Protein AF-0000000069710261 (afdb_homodimer)

pLDDT: mean 95.31, std 5.77, range [64.62, 98.88]

Nearest PDB structures (foldseek):
  1vjl-assembly1_B  TM=9.138E-01  e=1.903E-13  Thermotoga maritima
  1vjl-assembly1_A  TM=8.653E-01  e=9.361E-14  Thermotoga maritima
  1sj5-assembly1_B  TM=8.985E-01  e=2.558E-13  Thermotoga maritima
  1sj5-assembly1_A  TM=9.085E-01  e=4.355E-13  Thermotoga maritima
  3f6h-assembly1_B  TM=2.601E-01  e=9.219E-01  Leptospira interrogans

InterPro domains:
  IPR003729 Bifunctional nuclease domain [PF02577] (21-128)
  IPR003729 Bifunctional nuclease domain [PS51658] (1-133)
  IPR036104 Bifunctional nuclease superfamily [G3DSA:3.10.690.10] (1-136)
  IPR036104 Bifunctional nuclease superfamily [SSF103256] (5-135)

Sequence (296 aa):
MNATIEAVRVAGTPEGPMPVVLLDVGDPEDVLPIFIGFDEAMSIARGVDATTIGRPLTHDLTLDIVEELGGRVDRVVVSDVRDGTYIADLHLNTPREDVVIDARPSDSIALAARTGASIEVSEAVFDDGRRALEDFADLEDVREVVAQMNATIEAVRVAGTPEGPMPVVLLDVGDPEDVLPIFIGFDEAMSIARGVDATTIGRPLTHDLTLDIVEELGGRVDRVVVSDVRDGTYIADLHLNTPREDVVIDARPSDSIALAARTGASIEVSEAVFDDGRRALEDFADLEDVREVVAQ

Foldseek 3Di:
DWWDFPAWFWDQDPVGIWIWTWIDPPDPWKTFIQTDHLVLSVLLVCLLVLDDDDDDDDLSVVQVVQVVQAKDFAEKEQEDADPSAIWMWTWMGHPVGIDIDTDGPSSRSSNCSNRVHIYYYDPVSCVVGMDTPVVCVPTHHSVVVVVD/DWWDFPAWFWDQDPVGIWIWTWIDPPDPWKTFIQTDHLVLSVLLVCLLVLDDDDDDDDLSVVQVVCVVQAKDFAEKEQEDADPSAIWMWTWMGHPVGIDIDTDGPSSRSSNCSNRVHIYYYDPVSCVVGMDTPVVCVPTHHSVVVVVD

Structure (mmCIF, N/CA/C/O backbone):
data_AF-0000000069710261-model_v1
#
loop_
_entity.id
_entity.type
_entity.pdbx_description
1 polymer 'BFN domain-containing protein'
#
loop_
_atom_site.group_PDB
_atom_site.id
_atom_site.type_symbol
_atom_site.label_atom_id
_atom_site.label_alt_id
_atom_site.label_comp_id
_atom_site.label_asym_id
_atom_site.label_entity_id
_atom_site.label_seq_id
_atom_site.pdbx_PDB_ins_code
_atom_site.Cartn_x
_atom_site.Cartn_y
_atom_site.Cartn_z
_atom_site.occupancy
_atom_site.B_iso_or_equiv
_atom_site.auth_seq_id
_atom_site.auth_comp_id
_atom_site.auth_asym_id
_atom_site.auth_atom_id
_atom_site.pdbx_PDB_model_num
ATOM 1 N N . MET A 1 1 ? -7.871 22.953 10.266 1 97.75 1 MET A N 1
ATOM 2 C CA . MET A 1 1 ? -7.477 23.812 9.156 1 97.75 1 MET A CA 1
ATOM 3 C C . MET A 1 1 ? -7.422 23.031 7.848 1 97.75 1 MET A C 1
ATOM 5 O O . MET A 1 1 ? -6.895 21.922 7.809 1 97.75 1 MET A O 1
ATOM 9 N N . ASN A 1 2 ? -7.953 23.688 6.789 1 98.25 2 ASN A N 1
ATOM 10 C CA . ASN A 1 2 ? -7.816 23.062 5.48 1 98.25 2 ASN A CA 1
ATOM 11 C C . ASN A 1 2 ? -6.375 23.109 4.984 1 98.25 2 ASN A C 1
ATOM 13 O O . ASN A 1 2 ? -5.684 24.109 5.172 1 98.25 2 ASN A O 1
ATOM 17 N N . ALA A 1 3 ? -6.02 22 4.41 1 98.75 3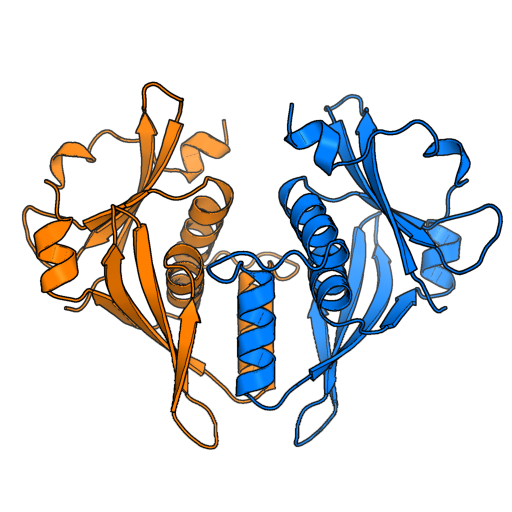 ALA A N 1
ATOM 18 C CA . ALA A 1 3 ? -4.641 21.906 3.934 1 98.75 3 ALA A CA 1
ATOM 19 C C . ALA A 1 3 ? -4.59 21.422 2.492 1 98.75 3 ALA A C 1
ATOM 21 O O . ALA A 1 3 ? -5.52 20.766 2.021 1 98.75 3 ALA A O 1
ATOM 22 N N . THR A 1 4 ? -3.537 21.781 1.8 1 98.25 4 THR A N 1
ATOM 23 C CA . THR A 1 4 ? -3.211 21.234 0.484 1 98.25 4 THR A CA 1
ATOM 24 C C . THR A 1 4 ? -1.789 20.688 0.465 1 98.25 4 THR A C 1
ATOM 26 O O . THR A 1 4 ? -0.971 21.031 1.32 1 98.25 4 THR A O 1
ATOM 29 N N . ILE A 1 5 ? -1.597 19.781 -0.417 1 98.44 5 ILE A N 1
ATOM 30 C CA . ILE A 1 5 ? -0.238 19.281 -0.611 1 98.44 5 ILE A CA 1
ATOM 31 C C . ILE A 1 5 ? 0.575 20.297 -1.405 1 98.44 5 ILE A C 1
ATOM 33 O O . ILE A 1 5 ? 0.361 20.469 -2.607 1 98.44 5 ILE A O 1
ATOM 37 N N . GLU A 1 6 ? 1.479 20.906 -0.688 1 97.38 6 GLU A N 1
ATOM 38 C CA . GLU A 1 6 ? 2.301 21.922 -1.339 1 97.38 6 GLU A CA 1
ATOM 39 C C . GLU A 1 6 ? 3.385 21.281 -2.205 1 97.38 6 GLU A C 1
ATOM 41 O O . GLU A 1 6 ? 3.619 21.719 -3.334 1 97.38 6 GLU A O 1
ATOM 46 N N . ALA A 1 7 ? 4.016 20.312 -1.683 1 97.62 7 ALA A N 1
ATOM 47 C CA . ALA A 1 7 ? 5.09 19.641 -2.402 1 97.62 7 ALA A CA 1
ATOM 48 C C . ALA A 1 7 ? 5.484 18.344 -1.703 1 97.62 7 ALA A C 1
ATOM 50 O O . ALA A 1 7 ? 5.148 18.125 -0.536 1 97.62 7 ALA A O 1
ATOM 51 N N . VAL A 1 8 ? 6.07 17.5 -2.451 1 98.62 8 VAL A N 1
ATOM 52 C CA . VAL A 1 8 ? 6.77 16.328 -1.939 1 98.62 8 VAL A CA 1
ATOM 53 C C . VAL A 1 8 ? 8.242 16.375 -2.348 1 98.62 8 VAL A C 1
ATOM 55 O O . VAL A 1 8 ? 8.562 16.281 -3.533 1 98.62 8 VAL A O 1
ATOM 58 N N . ARG A 1 9 ? 9.078 16.562 -1.315 1 98.56 9 ARG A N 1
ATOM 59 C CA . ARG A 1 9 ? 10.492 16.828 -1.568 1 98.56 9 ARG A CA 1
ATOM 60 C C . ARG A 1 9 ? 11.383 15.859 -0.799 1 98.56 9 ARG A C 1
ATOM 62 O O . ARG A 1 9 ? 10.883 15 -0.073 1 98.56 9 ARG A O 1
ATOM 69 N N . VAL A 1 10 ? 12.68 15.961 -1.077 1 98.69 10 VAL A N 1
ATOM 70 C CA . VAL A 1 10 ? 13.648 15.125 -0.38 1 98.69 10 VAL A CA 1
ATOM 71 C C . VAL A 1 10 ? 14.672 16 0.334 1 98.69 10 VAL A C 1
ATOM 73 O O . VAL A 1 10 ? 15.359 16.812 -0.3 1 98.69 10 VAL A O 1
ATOM 76 N N . ALA A 1 11 ? 14.688 15.82 1.669 1 97.25 11 ALA A N 1
ATOM 77 C CA . ALA A 1 11 ? 15.656 16.547 2.48 1 97.25 11 ALA A CA 1
ATOM 78 C C . ALA A 1 11 ? 16.922 15.734 2.686 1 97.25 11 ALA A C 1
ATOM 80 O O . ALA A 1 11 ? 16.875 14.508 2.828 1 97.25 11 ALA A O 1
ATOM 81 N N . GLY A 1 12 ? 18.062 16.391 2.686 1 95.19 12 GLY A N 1
ATOM 82 C CA . GLY A 1 12 ? 19.312 15.758 3.102 1 95.19 12 GLY A CA 1
ATOM 83 C C . GLY A 1 12 ? 19.484 15.727 4.609 1 95.19 12 GLY A C 1
ATOM 84 O O . GLY A 1 12 ? 19.297 16.734 5.285 1 95.19 12 GLY A O 1
ATOM 85 N N . THR A 1 13 ? 19.609 14.477 5.184 1 94.19 13 THR A N 1
ATOM 86 C CA . THR A 1 13 ? 19.875 14.328 6.609 1 94.19 13 THR A CA 1
ATOM 87 C C . THR A 1 13 ? 21.219 13.625 6.836 1 94.19 13 THR A C 1
ATOM 89 O O . THR A 1 13 ? 21.812 13.078 5.902 1 94.19 13 THR A O 1
ATOM 92 N N . PRO A 1 14 ? 21.75 13.68 8.07 1 93.94 14 PRO A N 1
ATOM 93 C CA . PRO A 1 14 ? 22.984 12.945 8.359 1 93.94 14 PRO A CA 1
ATOM 94 C C . PRO A 1 14 ? 22.875 11.453 8.055 1 93.94 14 PRO A C 1
ATOM 96 O O . PRO A 1 14 ? 23.859 10.812 7.68 1 93.94 14 PRO A O 1
ATOM 99 N N . GLU A 1 15 ? 21.734 10.914 8.148 1 94.25 15 GLU A N 1
ATOM 100 C CA . GLU A 1 15 ? 21.5 9.484 7.934 1 94.25 15 GLU A CA 1
ATOM 101 C C . GLU A 1 15 ? 21.188 9.188 6.469 1 94.25 15 GLU A C 1
ATOM 103 O O . GLU A 1 15 ? 21.047 8.023 6.082 1 94.25 15 GLU A O 1
ATOM 108 N N . GLY A 1 16 ? 21.109 10.234 5.645 1 94.88 16 GLY A N 1
ATOM 109 C CA . GLY A 1 16 ? 20.766 10.078 4.242 1 94.88 16 GLY A CA 1
ATOM 110 C C . GLY A 1 16 ? 19.578 10.914 3.824 1 94.88 16 GLY A C 1
ATOM 111 O O . GLY A 1 16 ? 19.047 11.695 4.621 1 94.88 16 GLY A O 1
ATOM 112 N N . PRO A 1 17 ? 19.203 10.758 2.547 1 96.44 17 PRO A N 1
ATOM 113 C CA . PRO A 1 17 ? 18.047 11.508 2.053 1 96.44 17 PRO A CA 1
ATOM 114 C C . PRO A 1 17 ? 16.734 11.047 2.689 1 96.44 17 PRO A C 1
ATOM 116 O O . PRO A 1 17 ? 16.531 9.844 2.896 1 96.44 17 PRO A O 1
ATOM 119 N N . MET A 1 18 ? 15.945 11.961 3.062 1 97.31 18 MET A N 1
ATOM 120 C CA . MET A 1 18 ? 14.656 11.648 3.676 1 97.31 18 MET A CA 1
ATOM 121 C C . MET A 1 18 ? 13.539 12.453 3.018 1 97.31 18 MET A C 1
ATOM 123 O O . MET A 1 18 ? 13.594 13.68 2.965 1 97.31 18 MET A O 1
ATOM 127 N N . PRO A 1 19 ? 12.555 11.797 2.477 1 98.62 19 PRO A N 1
ATOM 128 C CA . PRO A 1 19 ? 11.43 12.5 1.855 1 98.62 19 PRO A CA 1
ATOM 129 C C . PRO A 1 19 ? 10.57 13.242 2.871 1 98.62 19 PRO A C 1
ATOM 131 O O . PRO A 1 19 ? 10.492 12.836 4.035 1 98.62 19 PRO A O 1
ATOM 134 N N . VAL A 1 20 ? 9.969 14.297 2.391 1 98.5 20 VAL A N 1
ATOM 135 C CA . VAL A 1 20 ? 9.094 15.109 3.225 1 98.5 20 VAL A CA 1
ATOM 136 C C . VAL A 1 20 ? 7.902 15.594 2.406 1 98.5 20 VAL A C 1
ATOM 138 O O . VAL A 1 20 ? 8.062 16.047 1.271 1 98.5 20 VAL A O 1
ATOM 141 N N . VAL A 1 21 ? 6.719 15.375 2.881 1 98.81 21 VAL A N 1
ATOM 142 C CA . VAL A 1 21 ? 5.539 16.016 2.299 1 98.81 21 VAL A CA 1
ATOM 143 C C . VAL A 1 21 ? 5.242 17.328 3.025 1 98.81 21 VAL A C 1
ATOM 145 O O . VAL A 1 21 ? 5.281 17.375 4.258 1 98.81 21 VAL A O 1
ATOM 148 N N . LEU A 1 22 ? 5.023 18.375 2.273 1 98.75 22 LEU A N 1
ATOM 149 C CA . LEU A 1 22 ? 4.734 19.703 2.82 1 98.75 22 LEU A CA 1
ATOM 150 C C . LEU A 1 22 ? 3.252 20.031 2.688 1 98.75 22 LEU A C 1
ATOM 152 O O . LEU A 1 22 ? 2.732 20.141 1.574 1 98.75 22 LEU A O 1
ATOM 156 N N . LEU A 1 23 ? 2.602 20.156 3.828 1 98.88 23 LEU A N 1
ATOM 157 C CA . LEU A 1 23 ? 1.198 20.562 3.834 1 98.88 23 LEU A CA 1
ATOM 158 C C . LEU A 1 23 ? 1.062 22.062 4.059 1 98.88 23 LEU A C 1
ATOM 160 O O . LEU A 1 23 ? 1.65 22.609 4.992 1 98.88 23 LEU A O 1
ATOM 164 N N . ASP A 1 24 ? 0.385 22.656 3.191 1 98.5 24 ASP A N 1
ATOM 165 C CA . ASP A 1 24 ? 0.1 24.094 3.23 1 98.5 24 ASP A CA 1
ATOM 166 C C . ASP A 1 24 ? -1.293 24.359 3.795 1 98.5 24 ASP A C 1
ATOM 168 O O . ASP A 1 24 ? -2.295 23.953 3.211 1 98.5 24 ASP A O 1
ATOM 172 N N . VAL A 1 25 ? -1.362 25.125 4.875 1 98.12 25 VAL A N 1
ATOM 173 C CA . VAL A 1 25 ? -2.654 25.375 5.508 1 98.12 25 VAL A CA 1
ATOM 174 C C . VAL A 1 25 ? -3.102 26.812 5.219 1 98.12 25 VAL A C 1
ATOM 176 O O . VAL A 1 25 ? -3.994 27.328 5.887 1 98.12 25 VAL A O 1
ATOM 179 N N . GLY A 1 26 ? -2.539 27.422 4.32 1 96.69 26 GLY A N 1
ATOM 180 C CA . GLY A 1 26 ? -2.873 28.781 3.953 1 96.69 26 GLY A CA 1
ATOM 181 C C . GLY A 1 26 ? -2.029 29.828 4.676 1 96.69 26 GLY A C 1
ATOM 182 O O . GLY A 1 26 ? -2.262 31.031 4.535 1 96.69 26 GLY A O 1
ATOM 183 N N . ASP A 1 27 ? -1.144 29.391 5.527 1 93.38 27 ASP A N 1
ATOM 184 C CA . ASP A 1 27 ? -0.174 30.281 6.141 1 93.38 27 ASP A CA 1
ATOM 185 C C . ASP A 1 27 ? 0.87 30.75 5.125 1 93.38 27 ASP A C 1
ATOM 187 O O . ASP A 1 27 ? 1.396 29.938 4.359 1 93.38 27 ASP A O 1
ATOM 191 N N . PRO A 1 28 ? 1.107 32 5.043 1 92.12 28 PRO A N 1
ATOM 192 C CA . PRO A 1 28 ? 1.976 32.5 3.982 1 92.12 28 PRO A CA 1
ATOM 193 C C . PRO A 1 28 ? 3.439 32.125 4.176 1 92.12 28 PRO A C 1
ATOM 195 O O . PRO A 1 28 ? 4.199 32.062 3.205 1 92.12 28 PRO A O 1
ATOM 198 N N . GLU A 1 29 ? 3.824 31.828 5.441 1 96.38 29 GLU A N 1
ATOM 199 C CA . GLU A 1 29 ? 5.25 31.641 5.699 1 96.38 29 GLU A CA 1
ATOM 200 C C . GLU A 1 29 ? 5.559 30.203 6.09 1 96.38 29 GLU A C 1
ATOM 202 O O . GLU A 1 29 ? 6.66 29.703 5.836 1 96.38 29 GLU A O 1
ATOM 207 N N . ASP A 1 30 ? 4.59 29.609 6.695 1 98.06 30 ASP A N 1
ATOM 208 C CA . ASP A 1 30 ? 4.895 28.312 7.305 1 98.06 30 ASP A CA 1
ATOM 209 C C . ASP A 1 30 ? 4.164 27.188 6.59 1 98.06 30 ASP A C 1
ATOM 211 O O . ASP A 1 30 ? 3.121 27.406 5.969 1 98.06 30 ASP A O 1
ATOM 215 N N . VAL A 1 31 ? 4.711 26 6.684 1 98.62 31 VAL A N 1
ATOM 216 C CA . VAL A 1 31 ? 4.125 24.734 6.238 1 98.62 31 VAL A CA 1
ATOM 217 C C . VAL A 1 31 ? 4.293 23.688 7.324 1 98.62 31 VAL A C 1
ATOM 219 O O . VAL A 1 31 ? 5.027 23.891 8.297 1 98.62 31 VAL A O 1
ATOM 222 N N . LEU A 1 32 ? 3.543 22.641 7.242 1 98.69 32 LEU A N 1
ATOM 223 C CA . LEU A 1 32 ? 3.748 21.484 8.086 1 98.69 32 LEU A CA 1
ATOM 224 C C . LEU A 1 32 ? 4.516 20.391 7.34 1 98.69 32 LEU A C 1
ATOM 226 O O . LEU A 1 32 ? 3.984 19.766 6.414 1 98.69 32 LEU A O 1
ATOM 230 N N . PRO A 1 33 ? 5.75 20.172 7.68 1 98.56 33 PRO A N 1
ATOM 231 C CA . PRO A 1 33 ? 6.504 19.078 7.07 1 98.56 33 PRO A CA 1
ATOM 232 C C . PRO A 1 33 ? 6.277 17.75 7.773 1 98.56 33 PRO A C 1
ATOM 234 O O . PRO A 1 33 ? 6.344 17.672 9.008 1 98.56 33 PRO A O 1
ATOM 237 N N . ILE A 1 34 ? 5.945 16.766 7.082 1 98.5 34 ILE A N 1
ATOM 238 C CA . ILE A 1 34 ? 5.844 15.414 7.609 1 98.5 34 ILE A CA 1
ATOM 239 C C . ILE A 1 34 ? 6.832 14.5 6.887 1 98.5 34 ILE A C 1
ATOM 241 O O . ILE A 1 34 ? 6.684 14.234 5.695 1 98.5 34 ILE A O 1
ATOM 245 N N . PHE A 1 35 ? 7.852 14.062 7.637 1 97.44 35 PHE A N 1
ATOM 246 C CA . PHE A 1 35 ? 8.867 13.195 7.066 1 97.44 35 PHE A CA 1
ATOM 247 C C . PHE A 1 35 ? 8.352 11.766 6.938 1 97.44 35 PHE A C 1
ATOM 249 O O . PHE A 1 35 ? 7.75 11.234 7.871 1 97.44 35 PHE A O 1
ATOM 256 N N . ILE A 1 36 ? 8.562 11.188 5.797 1 97.38 36 ILE A N 1
ATOM 257 C CA . ILE A 1 36 ? 8.047 9.867 5.473 1 97.38 36 ILE A CA 1
ATOM 258 C C . ILE A 1 36 ? 9.086 9.078 4.688 1 97.38 36 ILE A C 1
ATOM 260 O O . ILE A 1 36 ? 10.195 9.57 4.445 1 97.38 36 ILE A O 1
ATOM 264 N N . GLY A 1 37 ? 8.758 7.852 4.352 1 95.88 37 GLY 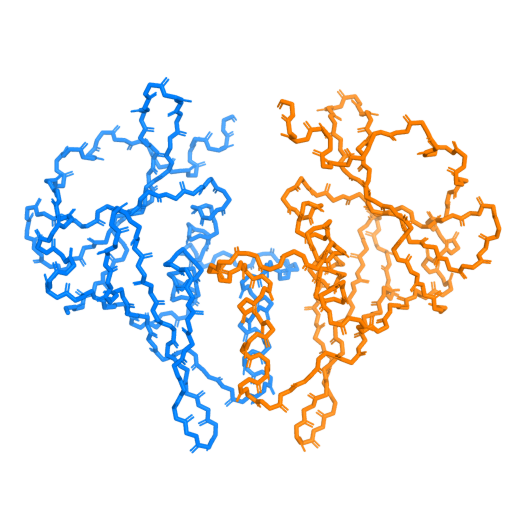A N 1
ATOM 265 C CA . GLY A 1 37 ? 9.656 7.047 3.541 1 95.88 37 GLY 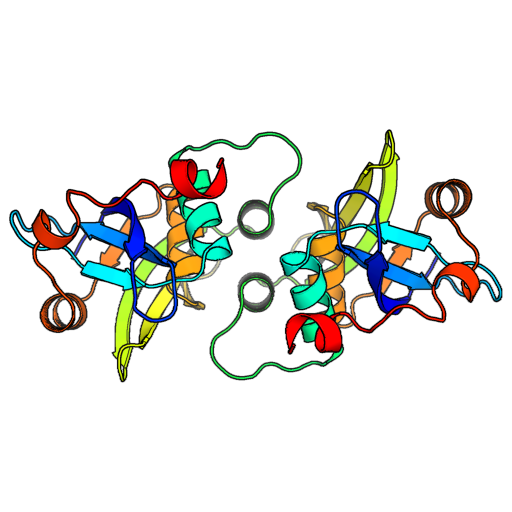A CA 1
ATOM 266 C C . GLY A 1 37 ? 9.523 7.32 2.055 1 95.88 37 GLY A C 1
ATOM 267 O O . GLY A 1 37 ? 8.555 7.934 1.614 1 95.88 37 GLY A O 1
ATOM 268 N N . PHE A 1 38 ? 10.484 6.801 1.279 1 96.25 38 PHE A N 1
ATOM 269 C CA . PHE A 1 38 ? 10.508 7.039 -0.159 1 96.25 38 PHE A CA 1
ATOM 270 C C . PHE A 1 38 ? 9.281 6.434 -0.828 1 96.25 38 PHE A C 1
ATOM 272 O O . PHE A 1 38 ? 8.672 7.051 -1.707 1 96.25 38 PHE A O 1
ATOM 279 N N . ASP A 1 39 ? 8.945 5.25 -0.452 1 95 39 ASP A N 1
ATOM 280 C CA . ASP A 1 39 ? 7.793 4.605 -1.068 1 95 39 ASP A CA 1
ATOM 281 C C . ASP A 1 39 ? 6.52 5.414 -0.818 1 95 39 ASP A C 1
ATOM 283 O O . ASP A 1 39 ? 5.695 5.578 -1.72 1 95 39 ASP A O 1
ATOM 287 N N . GLU A 1 40 ? 6.387 5.844 0.381 1 97.56 40 GLU A N 1
ATOM 288 C CA . GLU A 1 40 ? 5.234 6.66 0.753 1 97.56 40 GLU A CA 1
ATOM 289 C C . GLU A 1 40 ? 5.203 7.961 -0.041 1 97.56 40 GLU A C 1
ATOM 291 O O . GLU A 1 40 ? 4.16 8.344 -0.579 1 97.56 40 GLU A O 1
ATOM 296 N N . ALA A 1 41 ? 6.328 8.539 -0.089 1 98.25 41 ALA A N 1
ATOM 297 C CA . ALA A 1 41 ? 6.453 9.812 -0.794 1 98.25 41 ALA A CA 1
ATOM 298 C C . ALA A 1 41 ? 6.094 9.664 -2.27 1 98.25 41 ALA A C 1
ATOM 300 O O . ALA A 1 41 ? 5.359 10.477 -2.826 1 98.25 41 ALA A O 1
ATOM 301 N N . MET A 1 42 ? 6.586 8.633 -2.85 1 95.38 42 MET A N 1
ATOM 302 C CA . MET A 1 42 ? 6.293 8.375 -4.258 1 95.38 42 MET A CA 1
ATOM 303 C C . MET A 1 42 ? 4.805 8.102 -4.461 1 95.38 42 MET A C 1
ATOM 305 O O . MET A 1 42 ? 4.23 8.508 -5.469 1 95.38 42 MET A O 1
ATOM 309 N N . SER A 1 43 ? 4.23 7.43 -3.584 1 96.19 43 SER A N 1
ATOM 310 C CA . SER A 1 43 ? 2.799 7.16 -3.686 1 96.19 43 SER A CA 1
ATOM 311 C C . SER A 1 43 ? 1.989 8.453 -3.658 1 96.19 43 SER A C 1
ATOM 313 O O . SER A 1 43 ? 1.048 8.617 -4.438 1 96.19 43 SER A O 1
ATOM 315 N N . ILE A 1 44 ? 2.354 9.305 -2.752 1 97.94 44 ILE A N 1
ATOM 316 C CA . ILE A 1 44 ? 1.67 10.594 -2.668 1 97.94 44 ILE A CA 1
ATOM 317 C C . ILE A 1 44 ? 1.886 11.375 -3.961 1 97.94 44 ILE A C 1
ATOM 319 O O . ILE A 1 44 ? 0.935 11.914 -4.535 1 97.94 44 ILE A O 1
ATOM 323 N N . ALA A 1 45 ? 3.117 11.43 -4.422 1 96.69 45 ALA A N 1
ATOM 324 C CA . ALA A 1 45 ? 3.447 12.164 -5.641 1 96.69 45 ALA A CA 1
ATOM 325 C C . ALA A 1 45 ? 2.656 11.641 -6.832 1 96.69 45 ALA A C 1
ATOM 327 O O . ALA A 1 45 ? 2.143 12.422 -7.637 1 96.69 45 ALA A O 1
ATOM 328 N N . ARG A 1 46 ? 2.492 10.359 -6.965 1 94.19 46 ARG A N 1
ATOM 329 C CA . ARG A 1 46 ? 1.725 9.75 -8.047 1 94.19 46 ARG A CA 1
ATOM 330 C C . ARG A 1 46 ? 0.258 10.164 -7.977 1 94.19 46 ARG A C 1
ATOM 332 O O . ARG A 1 46 ? -0.381 10.383 -9.008 1 94.19 46 ARG A O 1
ATOM 339 N N . GLY A 1 47 ? -0.229 10.156 -6.785 1 95.88 47 GLY A N 1
ATOM 340 C CA . GLY A 1 47 ? -1.604 10.586 -6.605 1 95.88 47 GLY A CA 1
ATOM 341 C C . GLY A 1 47 ? -1.839 12.023 -7.043 1 95.88 47 GLY A C 1
ATOM 342 O O . GLY A 1 47 ? -2.877 12.336 -7.629 1 95.88 47 GLY A O 1
ATOM 343 N N . VAL A 1 48 ? -0.917 12.836 -6.758 1 95.38 48 VAL A N 1
ATOM 344 C CA . VAL A 1 48 ? -1.01 14.25 -7.105 1 95.38 48 VAL A CA 1
ATOM 345 C C . VAL A 1 48 ? -1.008 14.406 -8.625 1 95.38 48 VAL A C 1
ATOM 347 O O . VAL A 1 48 ? -1.746 15.234 -9.172 1 95.38 48 VAL A O 1
ATOM 350 N N . ASP A 1 49 ? -0.217 13.586 -9.273 1 91.25 49 ASP A N 1
ATOM 351 C CA . ASP A 1 49 ? -0.069 13.656 -10.727 1 91.25 49 ASP A CA 1
ATOM 352 C C . ASP A 1 49 ? -1.284 13.055 -11.43 1 91.25 49 ASP A C 1
ATOM 354 O O . ASP A 1 49 ? -1.461 13.242 -12.641 1 91.25 49 ASP A O 1
ATOM 358 N N . ALA A 1 50 ? -2.131 12.414 -10.656 1 78.5 50 ALA A N 1
ATOM 359 C CA . ALA A 1 50 ? -3.277 11.719 -11.234 1 78.5 50 ALA A CA 1
ATOM 360 C C . ALA A 1 50 ? -2.842 10.781 -12.352 1 78.5 50 ALA A C 1
ATOM 362 O O . ALA A 1 50 ? -3.498 10.695 -13.398 1 78.5 50 ALA A O 1
ATOM 363 N N . THR A 1 51 ? -1.705 10.312 -12.219 1 67.56 51 THR A N 1
ATOM 364 C CA . THR A 1 51 ? -1.173 9.43 -13.25 1 67.56 51 THR A CA 1
ATOM 365 C C . THR A 1 51 ? -1.604 7.988 -13 1 67.56 51 THR A C 1
ATOM 367 O O . THR A 1 51 ? -1.409 7.457 -11.906 1 67.56 51 THR A O 1
ATOM 370 N N . THR A 1 52 ? -2.811 7.586 -13.406 1 64.62 52 THR A N 1
ATOM 371 C CA . THR A 1 52 ? -3.166 6.176 -13.273 1 64.62 52 THR A CA 1
ATOM 372 C C . THR A 1 52 ? -2.854 5.418 -14.562 1 64.62 52 THR A C 1
ATOM 374 O O . THR A 1 52 ? -3.498 5.637 -15.594 1 64.62 52 THR A O 1
ATOM 377 N N . ILE A 1 53 ? -1.502 4.961 -14.633 1 65.06 53 ILE A N 1
ATOM 378 C CA . ILE A 1 53 ? -1.242 4.23 -15.875 1 65.06 53 ILE A CA 1
ATOM 379 C C . ILE A 1 53 ? -1.041 2.75 -15.562 1 65.06 53 ILE A C 1
ATOM 381 O O . ILE A 1 53 ? -0.233 2.393 -14.703 1 65.06 53 ILE A O 1
ATOM 385 N N . GLY A 1 54 ? -2.143 1.918 -16.016 1 77.94 54 GLY A N 1
ATOM 386 C CA . GLY A 1 54 ? -1.962 0.477 -15.938 1 77.94 54 GLY A CA 1
ATOM 387 C C . GLY A 1 54 ? -2.715 -0.16 -14.789 1 77.94 54 GLY A C 1
ATOM 388 O O . GLY A 1 54 ? -3.797 0.3 -14.414 1 77.94 54 GLY A O 1
ATOM 389 N N . ARG A 1 55 ? -2.111 -1.216 -14.258 1 86.12 55 ARG A N 1
ATOM 390 C CA . ARG A 1 55 ? -2.727 -1.942 -13.148 1 86.12 55 ARG A CA 1
ATOM 391 C C . ARG A 1 55 ? -2.664 -1.131 -11.859 1 86.12 55 ARG A C 1
ATOM 393 O O . ARG A 1 55 ? -1.71 -0.385 -11.633 1 86.12 55 ARG A O 1
ATOM 400 N N . PRO A 1 56 ? -3.701 -1.231 -11.062 1 91.94 56 PRO A N 1
ATOM 401 C CA . PRO A 1 56 ? -3.789 -0.412 -9.844 1 91.94 56 PRO A CA 1
ATOM 402 C C . PRO A 1 56 ? -2.627 -0.654 -8.883 1 91.94 56 PRO A C 1
ATOM 404 O O . PRO A 1 56 ? -2.246 -1.804 -8.648 1 91.94 56 PRO A O 1
ATOM 407 N N . LEU A 1 57 ? -2.09 0.429 -8.422 1 94.44 57 LEU A N 1
ATOM 408 C CA . LEU A 1 57 ? -1.166 0.333 -7.297 1 94.44 57 LEU A CA 1
ATOM 409 C C . LEU A 1 57 ? -1.925 0.216 -5.98 1 94.44 57 LEU A C 1
ATOM 411 O O . LEU A 1 57 ? -3.158 0.192 -5.969 1 94.44 57 LEU A O 1
ATOM 415 N N . THR A 1 58 ? -1.249 0.121 -4.977 1 96.56 58 THR A N 1
ATOM 416 C CA . THR A 1 58 ? -1.821 -0.276 -3.693 1 96.56 58 THR A CA 1
ATOM 417 C C . THR A 1 58 ? -2.943 0.674 -3.285 1 96.56 58 THR A C 1
ATOM 419 O O . THR A 1 58 ? -4.023 0.232 -2.889 1 96.56 58 THR A O 1
ATOM 422 N N . HIS A 1 59 ? -2.676 1.989 -3.395 1 97.25 59 HIS A N 1
ATOM 423 C CA . HIS A 1 59 ? -3.695 2.938 -2.963 1 97.25 59 HIS A CA 1
ATOM 424 C C . HIS A 1 59 ? -4.828 3.027 -3.979 1 97.25 59 HIS A C 1
ATOM 426 O O . HIS A 1 59 ? -5.969 3.338 -3.619 1 97.25 59 HIS A O 1
ATOM 432 N N . ASP A 1 60 ? -4.527 2.764 -5.238 1 96.5 60 ASP A N 1
ATOM 433 C CA . ASP A 1 60 ? -5.598 2.648 -6.227 1 96.5 60 ASP A CA 1
ATOM 434 C C . ASP A 1 60 ? -6.527 1.48 -5.898 1 96.5 60 ASP A C 1
ATOM 436 O O . ASP A 1 60 ? -7.75 1.617 -5.961 1 96.5 60 ASP A O 1
ATOM 440 N N . LEU A 1 61 ? -5.879 0.39 -5.582 1 96.75 61 LEU A N 1
ATOM 441 C CA . LEU A 1 61 ? -6.656 -0.775 -5.18 1 96.75 61 LEU A CA 1
ATOM 442 C C . LEU A 1 61 ? -7.535 -0.453 -3.975 1 96.75 61 LEU A C 1
ATOM 444 O O . LEU A 1 61 ? -8.711 -0.823 -3.939 1 96.75 61 LEU A O 1
ATOM 448 N N . THR A 1 62 ? -6.953 0.181 -2.998 1 97.88 62 THR A N 1
ATOM 449 C CA . THR A 1 62 ? -7.707 0.56 -1.807 1 97.88 62 THR A CA 1
ATOM 450 C C . THR A 1 62 ? -8.938 1.376 -2.182 1 97.88 62 THR A C 1
ATOM 452 O O . THR A 1 62 ? -10.039 1.114 -1.688 1 97.88 62 THR A O 1
ATOM 455 N N . LEU A 1 63 ? -8.773 2.33 -3.084 1 97.19 63 LEU A N 1
ATOM 456 C CA . LEU A 1 63 ? -9.898 3.172 -3.494 1 97.19 63 LEU A CA 1
ATOM 457 C C . LEU A 1 63 ? -10.922 2.369 -4.281 1 97.19 63 LEU A C 1
ATOM 459 O O . LEU A 1 63 ? -12.125 2.592 -4.148 1 97.19 63 LEU A O 1
ATOM 463 N N . ASP A 1 64 ? -10.445 1.47 -5.129 1 95.94 64 ASP A N 1
ATOM 464 C CA . ASP A 1 64 ? -11.367 0.588 -5.836 1 95.94 64 ASP A CA 1
ATOM 465 C C . ASP A 1 64 ? -12.234 -0.202 -4.852 1 95.94 64 ASP A C 1
ATOM 467 O O . ASP A 1 64 ? -13.438 -0.348 -5.059 1 95.94 64 ASP A O 1
ATOM 471 N N . ILE A 1 65 ? -11.617 -0.692 -3.812 1 96.69 65 ILE A N 1
ATOM 472 C CA . ILE A 1 65 ? -12.32 -1.474 -2.799 1 96.69 65 ILE A CA 1
ATOM 473 C C . ILE A 1 65 ? -13.352 -0.598 -2.096 1 96.69 65 ILE A C 1
ATOM 475 O O . ILE A 1 65 ? -14.5 -1.01 -1.909 1 96.69 65 ILE A O 1
ATOM 479 N N . VAL A 1 66 ? -12.938 0.556 -1.716 1 96.69 66 VAL A N 1
ATOM 480 C CA . VAL A 1 66 ? -13.836 1.492 -1.044 1 96.69 66 VAL A CA 1
ATOM 481 C C . VAL A 1 66 ? -15.078 1.726 -1.902 1 96.69 66 VAL A C 1
ATOM 483 O O . VAL A 1 66 ? -16.203 1.64 -1.41 1 96.69 66 VAL A O 1
ATOM 486 N N . GLU A 1 67 ? -14.797 1.981 -3.146 1 94.88 67 GLU A N 1
ATOM 487 C CA . GLU A 1 67 ? -15.891 2.264 -4.066 1 94.88 67 GLU A CA 1
ATOM 488 C C . GLU A 1 67 ? -16.812 1.052 -4.223 1 94.88 67 GLU A C 1
ATOM 490 O O . GLU A 1 67 ? -18.031 1.179 -4.16 1 94.88 67 GLU A O 1
ATOM 495 N N . GLU A 1 68 ? -16.25 -0.085 -4.402 1 93.62 68 GLU A N 1
ATOM 496 C CA . GLU A 1 68 ? -17.016 -1.312 -4.602 1 93.62 68 GLU A CA 1
ATOM 497 C C . GLU A 1 68 ? -17.891 -1.626 -3.381 1 93.62 68 GLU A C 1
ATOM 499 O O . GLU A 1 68 ? -18.969 -2.203 -3.512 1 93.62 68 GLU A O 1
ATOM 504 N N . LEU A 1 69 ? -17.422 -1.23 -2.264 1 94.06 69 LEU A N 1
ATOM 505 C CA . LEU A 1 69 ? -18.141 -1.536 -1.029 1 94.06 69 LEU A CA 1
ATOM 506 C C . LEU A 1 69 ? -19.094 -0.411 -0.665 1 94.06 69 LEU A C 1
ATOM 508 O O . LEU A 1 69 ? -19.719 -0.438 0.402 1 94.06 69 LEU A O 1
ATOM 512 N N . GLY A 1 70 ? -19.125 0.576 -1.539 1 92.88 70 GLY A N 1
ATOM 513 C CA . GLY A 1 70 ? -20.125 1.627 -1.409 1 92.88 70 GLY A CA 1
ATOM 514 C C . GLY A 1 70 ? -19.672 2.771 -0.523 1 92.88 70 GLY A C 1
ATOM 515 O O . GLY A 1 70 ? -20.484 3.533 -0.013 1 92.88 70 GLY A O 1
ATOM 516 N N . GLY A 1 71 ? -18.359 2.859 -0.334 1 95.44 71 GLY A N 1
ATOM 517 C CA . GLY A 1 71 ? -17.828 3.945 0.475 1 95.44 71 GLY A CA 1
ATOM 518 C C . GLY A 1 71 ? -17.188 5.047 -0.349 1 95.44 71 GLY A C 1
ATOM 519 O O . GLY A 1 71 ? -17.172 4.977 -1.58 1 95.44 71 GLY A O 1
ATOM 520 N N . ARG A 1 72 ? -16.75 6.055 0.37 1 97.31 72 ARG A N 1
ATOM 521 C CA . ARG A 1 72 ? -15.984 7.152 -0.208 1 97.31 72 ARG A CA 1
ATOM 522 C C . ARG A 1 72 ? -15.07 7.789 0.833 1 97.31 72 ARG A C 1
ATOM 524 O O . ARG A 1 72 ? -15.461 7.965 1.988 1 97.31 72 ARG A O 1
ATOM 531 N N . VAL A 1 73 ? -13.922 8.133 0.335 1 98.31 73 VAL A N 1
ATOM 532 C CA . VAL A 1 73 ? -13.062 8.914 1.214 1 98.31 73 VAL A CA 1
ATOM 533 C C . VAL A 1 73 ? -13.617 10.328 1.36 1 98.31 73 VAL A C 1
ATOM 535 O O . VAL A 1 73 ? -13.734 11.062 0.375 1 98.31 73 VAL A O 1
ATOM 538 N N . ASP A 1 74 ? -13.914 10.656 2.521 1 98.12 74 ASP A N 1
ATOM 539 C CA . ASP A 1 74 ? -14.492 11.969 2.777 1 98.12 74 ASP A CA 1
ATOM 540 C C . ASP A 1 74 ? -13.406 13.008 3.049 1 98.12 74 ASP A C 1
ATOM 542 O O . ASP A 1 74 ? -13.344 14.039 2.373 1 98.12 74 ASP A O 1
ATOM 546 N N . ARG A 1 75 ? -12.609 12.695 4.039 1 98.5 75 ARG A N 1
ATOM 547 C CA . ARG A 1 75 ? -11.516 13.609 4.371 1 98.5 75 ARG A CA 1
ATOM 548 C C . ARG A 1 75 ? -10.453 12.906 5.203 1 98.5 75 ARG A C 1
ATOM 550 O O . ARG A 1 75 ? -10.703 11.844 5.777 1 98.5 75 ARG A O 1
ATOM 557 N N . VAL A 1 76 ? -9.336 13.539 5.215 1 98.75 76 VAL A N 1
ATOM 558 C CA . VAL A 1 76 ? -8.188 13.148 6.031 1 98.75 76 VAL A CA 1
ATOM 559 C C . VAL A 1 76 ? -7.902 14.227 7.07 1 98.75 76 VAL A C 1
ATOM 561 O O . VAL A 1 76 ? -7.887 15.422 6.742 1 98.75 76 VAL A O 1
ATOM 564 N N . VAL A 1 77 ? -7.688 13.797 8.266 1 98.69 77 VAL A N 1
ATOM 565 C CA . VAL A 1 77 ? -7.383 14.766 9.312 1 98.69 77 VAL A CA 1
ATOM 566 C C . VAL A 1 77 ? -6.086 14.375 10.023 1 98.69 77 VAL A C 1
ATOM 568 O O . VAL A 1 77 ? -6 13.297 10.617 1 98.69 77 VAL A O 1
ATOM 571 N N . VAL A 1 78 ? -5.086 15.219 9.859 1 98.75 78 VAL A N 1
ATOM 572 C CA . VAL A 1 78 ? -3.928 15.078 10.734 1 98.75 78 VAL A CA 1
ATOM 573 C C . VAL A 1 78 ? -4.246 15.648 12.117 1 98.75 78 VAL A C 1
ATOM 575 O O . VAL A 1 78 ? -4.215 16.859 12.312 1 98.75 78 VAL A O 1
ATOM 578 N N . SER A 1 79 ? -4.406 14.734 13.062 1 97.5 79 SER A N 1
ATOM 579 C CA . SER A 1 79 ? -5.156 15.133 14.25 1 97.5 79 SER A CA 1
ATOM 580 C C . SER A 1 79 ? -4.242 15.242 15.469 1 97.5 79 SER A C 1
ATOM 582 O O . SER A 1 79 ? -4.605 15.859 16.469 1 97.5 79 SER A O 1
ATOM 584 N N . ASP A 1 80 ? -3.086 14.555 15.367 1 96.94 80 ASP A N 1
ATOM 585 C CA . ASP A 1 80 ? -2.229 14.523 16.547 1 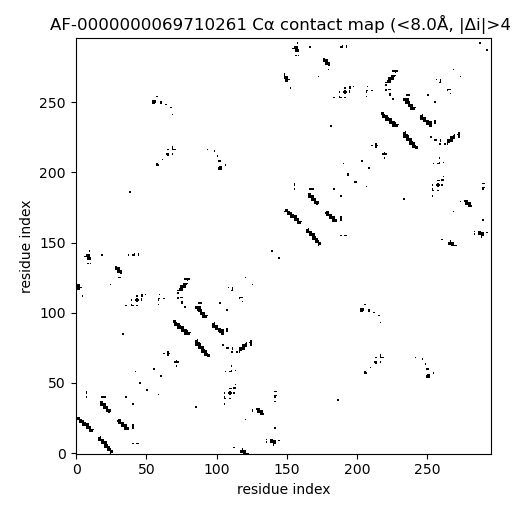96.94 80 ASP A CA 1
ATOM 586 C C . ASP A 1 80 ? -0.765 14.32 16.156 1 96.94 80 ASP A C 1
ATOM 588 O O . ASP A 1 80 ? -0.463 13.984 15.016 1 96.94 80 ASP A O 1
ATOM 592 N N . VAL A 1 81 ? 0.086 14.664 17.109 1 96.75 81 VAL A N 1
ATOM 593 C CA . VAL A 1 81 ? 1.518 14.406 16.984 1 96.75 81 VAL A CA 1
ATOM 594 C C . VAL A 1 81 ? 2.094 14.023 18.344 1 96.75 81 VAL A C 1
ATOM 596 O O . VAL A 1 81 ? 1.838 14.703 19.344 1 96.75 81 VAL A O 1
ATOM 599 N N . ARG A 1 82 ? 2.723 12.836 18.328 1 93.06 82 ARG A N 1
ATOM 600 C CA . ARG A 1 82 ? 3.34 12.32 19.547 1 93.06 82 ARG A CA 1
ATOM 601 C C . ARG A 1 82 ? 4.812 12 19.312 1 93.06 82 ARG A C 1
ATOM 603 O O . ARG A 1 82 ? 5.145 11.094 18.547 1 93.06 82 ARG A O 1
ATOM 610 N N . ASP A 1 83 ? 5.664 12.703 20.047 1 91.44 83 ASP A N 1
ATOM 611 C CA . ASP A 1 83 ? 7.102 12.477 19.938 1 91.44 83 ASP A CA 1
ATOM 612 C C . ASP A 1 83 ? 7.547 12.484 18.469 1 91.44 83 ASP A C 1
ATOM 614 O O . ASP A 1 83 ? 8.258 11.578 18.031 1 91.44 83 ASP A O 1
ATOM 618 N N . GLY A 1 84 ? 6.973 13.43 17.734 1 90.19 84 GLY A N 1
ATOM 619 C CA . GLY A 1 84 ? 7.387 13.617 16.359 1 90.19 84 GLY A CA 1
ATOM 620 C C . GLY A 1 84 ? 6.656 12.719 15.383 1 90.19 84 GLY A C 1
ATOM 621 O O . GLY A 1 84 ? 6.883 12.789 14.172 1 90.19 84 GLY A O 1
ATOM 622 N N . THR A 1 85 ? 5.812 11.883 15.938 1 92.94 85 THR A N 1
ATOM 623 C CA . THR A 1 85 ? 5.047 10.992 15.078 1 92.94 85 THR A CA 1
ATOM 624 C C . THR A 1 85 ? 3.645 11.539 14.836 1 92.94 85 THR A C 1
ATOM 626 O O . THR A 1 85 ? 2.877 11.734 15.781 1 92.94 85 THR A O 1
ATOM 629 N N . TYR A 1 86 ? 3.342 11.805 13.625 1 97 86 TYR A N 1
ATOM 630 C CA . TYR A 1 86 ? 2.039 12.359 13.289 1 97 86 TYR A CA 1
ATOM 631 C C . TYR A 1 86 ? 0.995 11.266 13.141 1 97 86 TYR A C 1
ATOM 633 O O . TYR A 1 86 ? 1.291 10.188 12.617 1 97 86 TYR A O 1
ATOM 641 N N . ILE A 1 87 ? -0.18 11.641 13.57 1 95.69 87 ILE A N 1
ATOM 642 C CA . ILE A 1 87 ? -1.309 10.719 13.523 1 95.69 87 ILE A CA 1
ATOM 643 C C . ILE A 1 87 ? -2.4 11.289 12.625 1 95.69 87 ILE A C 1
ATOM 645 O O . ILE A 1 87 ? -2.707 12.477 12.688 1 95.69 87 ILE A O 1
ATOM 649 N N . ALA A 1 88 ? -2.893 10.414 11.828 1 97.25 88 ALA A N 1
ATOM 650 C CA . ALA A 1 88 ? -3.988 10.844 10.961 1 97.25 88 ALA A CA 1
ATOM 651 C C . ALA A 1 88 ? -5.184 9.898 11.086 1 97.25 88 ALA A C 1
ATOM 653 O O . ALA A 1 88 ? -5.023 8.727 11.422 1 97.25 88 ALA A O 1
ATOM 654 N N . ASP A 1 89 ? -6.305 10.508 10.82 1 96.75 89 ASP A N 1
ATOM 655 C CA . ASP A 1 89 ? -7.566 9.781 10.711 1 96.75 89 ASP A CA 1
ATOM 656 C C . ASP A 1 89 ? -8.117 9.859 9.289 1 96.75 89 ASP A C 1
ATOM 658 O O . ASP A 1 89 ? -8.086 10.922 8.664 1 96.75 89 ASP A O 1
ATOM 662 N N . LEU A 1 90 ? -8.516 8.719 8.859 1 98.44 90 LEU A N 1
ATOM 663 C CA . LEU A 1 90 ? -9.219 8.656 7.578 1 98.44 90 LEU A CA 1
ATOM 664 C C . LEU A 1 90 ? -10.727 8.617 7.785 1 98.44 90 LEU A C 1
ATOM 666 O O . LEU A 1 90 ? -11.242 7.75 8.492 1 98.44 90 LEU A O 1
ATOM 670 N N . HIS A 1 91 ? -11.367 9.57 7.293 1 98.38 91 HIS A N 1
ATOM 671 C CA . HIS A 1 91 ? -12.828 9.625 7.359 1 98.38 91 HIS A CA 1
ATOM 672 C C . HIS A 1 91 ? -13.461 9.086 6.082 1 98.38 91 HIS A C 1
ATOM 674 O O . HIS A 1 91 ? -13.164 9.57 4.984 1 98.38 91 HIS A O 1
ATOM 680 N N . LEU A 1 92 ? -14.312 8.094 6.277 1 97.81 92 LEU A N 1
ATOM 681 C CA . LEU A 1 92 ? -15.008 7.465 5.156 1 97.81 92 LEU A CA 1
ATOM 682 C C . LEU A 1 92 ? -16.516 7.672 5.262 1 97.81 92 LEU A C 1
ATOM 684 O O . LEU A 1 92 ? -17.078 7.586 6.355 1 97.81 92 LEU A O 1
ATOM 688 N N . ASN A 1 93 ? -17.062 8.023 4.172 1 96.38 93 ASN A N 1
ATOM 689 C CA . ASN A 1 93 ? -18.516 7.914 4.055 1 96.38 93 ASN A CA 1
ATOM 690 C C . ASN A 1 93 ? -18.953 6.508 3.645 1 96.38 93 ASN A C 1
ATOM 692 O O . ASN A 1 93 ? -18.375 5.926 2.719 1 96.38 93 ASN A O 1
ATOM 696 N N . THR A 1 94 ? -19.859 5.969 4.363 1 90.19 94 THR A N 1
ATOM 697 C CA . THR A 1 94 ? -20.438 4.672 4.027 1 90.19 94 THR A CA 1
ATOM 698 C C . THR A 1 94 ? -21.953 4.793 3.801 1 90.19 94 THR A C 1
ATOM 700 O O . THR A 1 94 ? -22.547 5.816 4.137 1 90.19 94 THR A O 1
ATOM 703 N N . PRO A 1 95 ? -22.562 3.797 3.193 1 81.69 95 PRO A N 1
ATOM 704 C CA . PRO A 1 95 ? -24.031 3.846 3.025 1 81.69 95 PRO A CA 1
ATOM 705 C C . PRO A 1 95 ? -24.766 3.947 4.355 1 81.69 95 PRO A C 1
ATOM 707 O O . PRO A 1 95 ? -25.891 4.453 4.402 1 81.69 95 PRO A O 1
ATOM 710 N N . ARG A 1 96 ? -24.188 3.482 5.371 1 84.5 96 ARG A N 1
ATOM 711 C CA . ARG A 1 96 ? -24.859 3.457 6.664 1 84.5 96 ARG A CA 1
ATOM 712 C C . ARG A 1 96 ? -24.5 4.684 7.496 1 84.5 96 ARG A C 1
ATOM 714 O O . ARG A 1 96 ? -25.375 5.426 7.938 1 84.5 96 ARG A O 1
ATOM 721 N N . GLU A 1 97 ? -23.234 4.871 7.816 1 89.81 97 GLU A N 1
ATOM 722 C CA . GLU A 1 97 ? -22.75 5.973 8.641 1 89.81 97 GLU A CA 1
ATOM 723 C C . GLU A 1 97 ? -21.328 6.352 8.266 1 89.81 97 GLU A C 1
ATOM 725 O O . GLU A 1 97 ? -20.641 5.605 7.559 1 89.81 97 GLU A O 1
ATOM 730 N N . ASP A 1 98 ? -20.922 7.48 8.734 1 94.38 98 ASP A N 1
ATOM 731 C CA . ASP A 1 98 ? -19.531 7.879 8.602 1 94.38 98 ASP A CA 1
ATOM 732 C C . ASP A 1 98 ? -18.641 7.125 9.594 1 94.38 98 ASP A C 1
ATOM 734 O O . ASP A 1 98 ? -19.047 6.883 10.734 1 94.38 98 ASP A O 1
ATOM 738 N N . VAL A 1 99 ? -17.547 6.742 9.039 1 95.88 99 VAL A N 1
ATOM 739 C CA . VAL A 1 99 ? -16.641 6.035 9.93 1 95.88 99 VAL A CA 1
ATOM 740 C C . VAL A 1 99 ? -15.266 6.707 9.906 1 95.88 99 VAL A C 1
ATOM 742 O O . VAL A 1 99 ? -14.898 7.34 8.914 1 95.88 99 VAL A O 1
ATOM 745 N N . VAL A 1 100 ? -14.602 6.57 11.062 1 97.38 100 VAL A N 1
ATOM 746 C CA . VAL A 1 100 ? -13.242 7.082 11.219 1 97.38 100 VAL A CA 1
ATOM 747 C C . VAL A 1 100 ? -12.273 5.926 11.438 1 97.38 100 VAL A C 1
ATOM 749 O O . VAL A 1 100 ? -12.492 5.078 12.305 1 97.38 100 VAL A O 1
ATOM 752 N N . ILE A 1 101 ? -11.242 5.93 10.625 1 96.44 101 ILE A N 1
ATOM 753 C CA . ILE A 1 101 ? -10.273 4.836 10.688 1 96.44 101 ILE A CA 1
ATOM 754 C C . ILE A 1 101 ? -8.891 5.387 10.992 1 96.44 101 ILE A C 1
ATOM 756 O O . ILE A 1 101 ? -8.461 6.379 10.398 1 96.44 101 ILE A O 1
ATOM 760 N N . ASP A 1 102 ? -8.258 4.738 11.945 1 94.94 102 ASP A N 1
ATOM 761 C CA . ASP A 1 102 ? -6.859 5.074 12.219 1 94.94 102 ASP A CA 1
ATOM 762 C C . ASP A 1 102 ? -5.977 4.75 11.016 1 94.94 102 ASP A C 1
ATOM 764 O O . ASP A 1 102 ? -6.051 3.65 10.461 1 94.94 102 ASP A O 1
ATOM 768 N N . ALA A 1 103 ? -5.223 5.707 10.539 1 96.31 103 ALA A N 1
ATOM 769 C CA . ALA A 1 103 ? -4.355 5.531 9.383 1 96.31 103 ALA A CA 1
ATOM 770 C C . ALA A 1 103 ? -3.086 6.371 9.516 1 96.31 103 ALA A C 1
ATOM 772 O O . ALA A 1 103 ? -3.092 7.422 10.156 1 96.31 103 ALA A O 1
ATOM 773 N N . ARG A 1 104 ? -1.973 5.906 8.992 1 96.88 104 ARG A N 1
ATOM 774 C CA . ARG A 1 104 ? -0.787 6.754 8.906 1 96.88 104 ARG A CA 1
ATOM 775 C C . ARG A 1 104 ? -1.047 7.973 8.031 1 96.88 104 ARG A C 1
ATOM 777 O O . ARG A 1 104 ? -1.822 7.902 7.078 1 96.88 104 ARG A O 1
ATOM 784 N N . PRO A 1 105 ? -0.426 9.039 8.375 1 98 105 PRO A N 1
ATOM 785 C CA . PRO A 1 105 ? -0.607 10.242 7.551 1 98 105 PRO A CA 1
ATOM 786 C C . PRO A 1 105 ? -0.273 10 6.082 1 98 105 PRO A C 1
ATOM 788 O O . PRO A 1 105 ? -1.002 10.461 5.195 1 98 105 PRO A O 1
ATOM 791 N N . SER A 1 106 ? 0.798 9.242 5.844 1 98.19 106 SER A N 1
ATOM 792 C CA . SER A 1 106 ? 1.225 9.023 4.461 1 98.19 106 SER A CA 1
ATOM 793 C C . SER A 1 106 ? 0.147 8.305 3.658 1 98.19 106 SER A C 1
ATOM 795 O O . SER A 1 106 ? -0.167 8.703 2.535 1 98.19 106 SER A O 1
ATOM 797 N N . ASP A 1 107 ? -0.464 7.309 4.199 1 98.19 107 ASP A N 1
ATOM 798 C CA . ASP A 1 107 ? -1.52 6.57 3.514 1 98.19 107 ASP A CA 1
ATOM 799 C C . ASP A 1 107 ? -2.748 7.453 3.291 1 98.19 107 ASP A C 1
ATOM 801 O O . ASP A 1 107 ? -3.342 7.438 2.209 1 98.19 107 ASP A O 1
ATOM 805 N N . SER A 1 108 ? -3.092 8.164 4.309 1 98.56 108 SER A N 1
ATOM 806 C CA . SER A 1 108 ? -4.262 9.031 4.23 1 98.56 108 SER A CA 1
ATOM 807 C C . SER A 1 108 ? -4.082 10.102 3.162 1 98.56 108 SER A C 1
ATOM 809 O O . SER A 1 108 ? -4.98 10.336 2.352 1 98.56 108 SER A O 1
ATOM 811 N N . ILE A 1 109 ? -2.965 10.688 3.189 1 98.81 109 ILE A N 1
ATOM 812 C CA . ILE A 1 109 ? -2.68 11.766 2.25 1 98.81 109 ILE A CA 1
ATOM 813 C C . ILE A 1 109 ? -2.613 11.203 0.83 1 98.81 109 ILE A C 1
ATOM 815 O O . ILE A 1 109 ? -3.055 11.852 -0.121 1 98.81 109 ILE A O 1
ATOM 819 N N . ALA A 1 110 ? -2.066 9.977 0.689 1 98.38 110 ALA A N 1
ATOM 820 C CA . ALA A 1 110 ? -2.016 9.328 -0.619 1 98.38 110 ALA A CA 1
ATOM 821 C C . ALA A 1 110 ? -3.418 9.102 -1.174 1 98.38 110 ALA A C 1
ATOM 823 O O . ALA A 1 110 ? -3.662 9.305 -2.365 1 98.38 110 ALA A O 1
ATOM 824 N N . LEU A 1 111 ? -4.316 8.688 -0.351 1 98.31 111 LEU A N 1
ATOM 825 C CA . LEU A 1 111 ? -5.695 8.469 -0.775 1 98.31 111 LEU A CA 1
ATOM 826 C C . LEU A 1 111 ? -6.367 9.797 -1.137 1 98.31 111 LEU A C 1
ATOM 828 O O . LEU A 1 111 ? -7.059 9.883 -2.152 1 98.31 111 LEU A O 1
ATOM 832 N N . ALA A 1 112 ? -6.121 10.797 -0.335 1 98.44 112 ALA A N 1
ATOM 833 C CA . ALA A 1 112 ? -6.691 12.117 -0.605 1 98.44 112 ALA A CA 1
ATOM 834 C C . ALA A 1 112 ? -6.164 12.688 -1.921 1 98.44 112 ALA A C 1
ATOM 836 O O . ALA A 1 112 ? -6.922 13.281 -2.693 1 98.44 112 ALA A O 1
ATOM 837 N N . ALA A 1 113 ? -4.93 12.469 -2.158 1 97.75 113 ALA A N 1
ATOM 838 C CA . ALA A 1 113 ? -4.297 12.984 -3.367 1 97.75 113 ALA A CA 1
ATOM 839 C C . ALA A 1 113 ? -4.941 12.398 -4.621 1 97.75 113 ALA A C 1
ATOM 841 O O . ALA A 1 113 ? -4.977 13.047 -5.668 1 97.75 113 ALA A O 1
ATOM 842 N N . ARG A 1 114 ? -5.496 11.195 -4.516 1 96.38 114 ARG A N 1
ATOM 843 C CA . ARG A 1 114 ? -6.07 10.492 -5.656 1 96.38 114 ARG A CA 1
ATOM 844 C C . ARG A 1 114 ? -7.539 10.859 -5.848 1 96.38 114 ARG A C 1
ATOM 846 O O . ARG A 1 114 ? -8.078 10.727 -6.945 1 96.38 114 ARG A O 1
ATOM 853 N N . THR A 1 115 ? -8.18 11.312 -4.793 1 96.69 115 THR A N 1
ATOM 854 C CA . THR A 1 115 ? -9.633 11.445 -4.84 1 96.69 115 THR A CA 1
ATOM 855 C C . THR A 1 115 ? -10.039 12.914 -4.785 1 96.69 115 THR A C 1
ATOM 857 O O . THR A 1 115 ? -11.188 13.25 -5.078 1 96.69 115 THR A O 1
ATOM 860 N N . GLY A 1 116 ? -9.156 13.719 -4.305 1 96 116 GLY A N 1
ATOM 861 C CA . GLY A 1 116 ? -9.508 15.109 -4.082 1 96 116 GLY A CA 1
ATOM 862 C C . GLY A 1 116 ? -10.195 15.344 -2.752 1 96 116 GLY A C 1
ATOM 863 O O . GLY A 1 116 ? -10.742 16.422 -2.516 1 96 116 GLY A O 1
ATOM 864 N N . ALA A 1 117 ? -10.211 14.328 -1.967 1 98 117 ALA A N 1
ATOM 865 C CA . ALA A 1 117 ? -10.758 14.492 -0.624 1 98 117 ALA A CA 1
ATOM 866 C C . ALA A 1 117 ? -10 15.562 0.151 1 98 117 ALA A C 1
ATOM 868 O O . ALA A 1 117 ? -8.805 15.773 -0.067 1 98 117 ALA A O 1
ATOM 869 N N . SER A 1 118 ? -10.703 16.172 1.06 1 98.44 118 SER A N 1
ATOM 870 C CA . SER A 1 118 ? -10.102 17.266 1.819 1 98.44 118 SER A CA 1
ATOM 871 C C . SER A 1 118 ? -9.055 16.75 2.797 1 98.44 118 SER A C 1
ATOM 873 O O . SER A 1 118 ? -9.172 15.633 3.307 1 98.44 118 SER A O 1
ATOM 875 N N . ILE A 1 119 ? -8.039 17.547 2.936 1 98.88 119 ILE A N 1
ATOM 876 C CA . ILE A 1 119 ? -7.035 17.328 3.971 1 98.88 119 ILE A CA 1
ATOM 877 C C . ILE A 1 119 ? -7.137 18.422 5.027 1 98.88 119 ILE A C 1
ATOM 879 O O . ILE A 1 119 ? -7.191 19.609 4.699 1 98.88 119 ILE A O 1
ATOM 883 N N . GLU A 1 120 ? -7.168 17.969 6.242 1 98.88 120 GLU A N 1
ATOM 884 C CA . GLU A 1 120 ? -7.223 18.922 7.359 1 98.88 120 GLU A CA 1
ATOM 885 C C . GLU A 1 120 ? -6.094 18.656 8.352 1 98.88 120 GLU A C 1
ATOM 887 O O . GLU A 1 120 ? -5.652 17.516 8.516 1 98.88 120 GLU A O 1
ATOM 892 N N . VAL A 1 121 ? -5.68 19.734 8.977 1 98.81 121 VAL A N 1
ATOM 893 C CA . VAL A 1 121 ? -4.676 19.672 10.031 1 98.81 121 VAL A CA 1
ATOM 894 C C . VAL A 1 121 ? -5.199 20.391 11.281 1 98.81 121 VAL A C 1
ATOM 896 O O . VAL A 1 121 ? -5.688 21.516 11.195 1 98.81 121 VAL A O 1
ATOM 899 N N . SER A 1 122 ? -5.09 19.641 12.367 1 98.25 122 SER A N 1
ATOM 900 C CA . SER A 1 122 ? -5.484 20.328 13.594 1 98.25 122 SER A CA 1
ATOM 901 C C . SER A 1 122 ? -4.578 21.531 13.867 1 98.25 122 SER A C 1
ATOM 903 O O . SER A 1 122 ? -3.379 21.484 13.586 1 98.25 122 SER A O 1
ATOM 905 N N . GLU A 1 123 ? -5.188 22.547 14.492 1 97.75 123 GLU A N 1
ATOM 906 C CA . GLU A 1 123 ? -4.414 23.734 14.828 1 97.75 123 GLU A CA 1
ATOM 907 C C . GLU A 1 123 ? -3.246 23.391 15.75 1 97.75 123 GLU A C 1
ATOM 909 O O . GLU A 1 123 ? -2.135 23.891 15.562 1 97.75 123 GLU A O 1
ATOM 914 N N . ALA A 1 124 ? -3.514 22.578 16.688 1 97.75 124 ALA A N 1
ATOM 915 C CA . ALA A 1 124 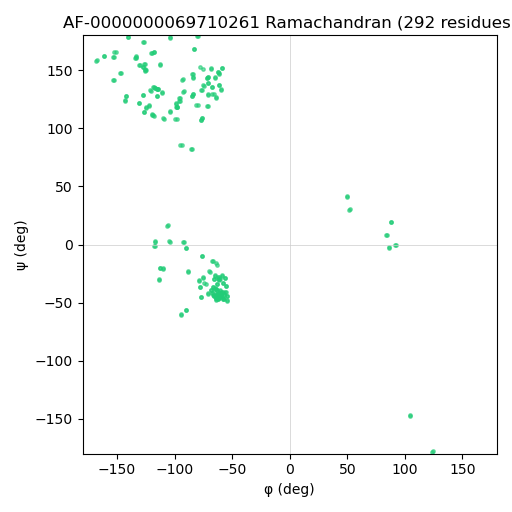? -2.482 22.172 17.656 1 97.75 124 ALA A CA 1
ATOM 916 C C . ALA A 1 124 ? -1.328 21.469 16.953 1 97.75 124 ALA A C 1
ATOM 918 O O . ALA A 1 124 ? -0.16 21.719 17.25 1 97.75 124 ALA A O 1
ATOM 919 N N . VAL A 1 125 ? -1.635 20.625 16.016 1 98.62 125 VAL A N 1
ATOM 920 C CA . VAL A 1 125 ? -0.62 19.891 15.266 1 98.62 125 VAL A CA 1
ATOM 921 C C . VAL A 1 125 ? 0.206 20.859 14.422 1 98.62 125 VAL A C 1
ATOM 923 O O . VAL A 1 125 ? 1.436 20.766 14.391 1 98.62 125 VAL A O 1
ATOM 926 N N . PHE A 1 126 ? -0.463 21.797 13.773 1 98.44 126 PHE A N 1
ATOM 927 C CA . PHE A 1 126 ? 0.243 22.766 12.945 1 98.44 126 PHE A CA 1
ATOM 928 C C . PHE A 1 126 ? 1.175 23.625 13.797 1 98.44 126 PHE A C 1
ATOM 930 O O . PHE A 1 126 ? 2.334 23.828 13.43 1 98.44 126 PHE A O 1
ATOM 937 N N . ASP A 1 127 ? 0.652 24.031 14.898 1 97.25 127 ASP A N 1
ATOM 938 C CA . ASP A 1 127 ? 1.426 24.906 15.773 1 97.25 127 ASP A CA 1
ATOM 939 C C . ASP A 1 127 ? 2.674 24.203 16.297 1 97.25 127 ASP A C 1
ATOM 941 O O . ASP A 1 127 ? 3.723 24.828 16.469 1 97.25 127 ASP A O 1
ATOM 945 N N . ASP A 1 128 ? 2.516 22.984 16.484 1 97.38 128 ASP A N 1
ATOM 946 C CA . ASP A 1 128 ? 3.611 22.203 17.047 1 97.38 128 ASP A CA 1
ATOM 947 C C . ASP A 1 128 ? 4.66 21.875 15.984 1 97.38 128 ASP A C 1
ATOM 949 O O . ASP A 1 128 ? 5.852 21.781 16.281 1 97.38 128 ASP A O 1
ATOM 953 N N . GLY A 1 129 ? 4.207 21.75 14.742 1 97.5 129 GLY A N 1
ATOM 954 C CA . GLY A 1 129 ? 5.105 21.156 13.766 1 97.5 129 GLY A CA 1
ATOM 955 C C . GLY A 1 129 ? 5.453 22.094 12.625 1 97.5 129 GLY A C 1
ATOM 956 O O . GLY A 1 129 ? 6.27 21.75 11.766 1 97.5 129 GLY A O 1
ATOM 957 N N . ARG A 1 130 ? 4.93 23.297 12.57 1 98 130 ARG A N 1
ATOM 958 C CA . ARG A 1 130 ? 5.133 24.188 11.43 1 98 130 ARG A CA 1
ATOM 959 C C . ARG A 1 130 ? 6.602 24.594 11.305 1 98 130 ARG A C 1
ATOM 961 O O . ARG A 1 130 ? 7.309 24.688 12.312 1 98 130 ARG A O 1
ATOM 968 N N . ARG A 1 131 ? 7.055 24.703 10.117 1 98.19 131 ARG A N 1
ATOM 969 C CA . ARG A 1 131 ? 8.375 25.203 9.758 1 98.19 131 ARG A CA 1
ATOM 970 C C . ARG A 1 131 ? 8.281 26.219 8.617 1 98.19 131 ARG A C 1
ATOM 972 O O . ARG A 1 131 ? 7.312 26.219 7.863 1 98.19 131 ARG A O 1
ATOM 979 N N . ALA A 1 132 ? 9.336 27 8.523 1 98.19 132 ALA A N 1
ATOM 980 C CA . ALA A 1 132 ? 9.367 28 7.457 1 98.19 132 ALA A CA 1
ATOM 981 C C . ALA A 1 1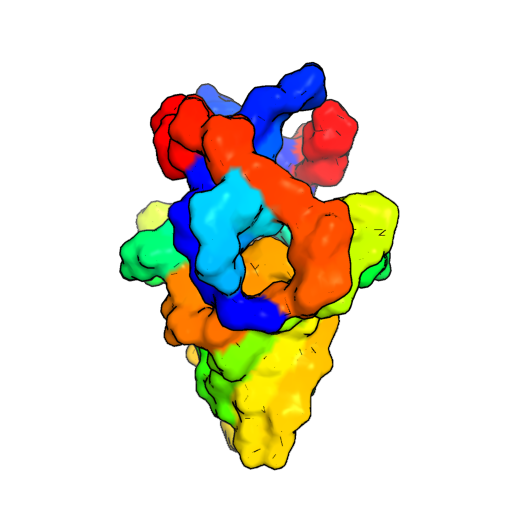32 ? 9.43 27.344 6.086 1 98.19 132 ALA A C 1
ATOM 983 O O . ALA A 1 132 ? 10.258 26.453 5.848 1 98.19 132 ALA A O 1
ATOM 984 N N . LEU A 1 133 ? 8.531 27.766 5.156 1 96.69 133 LEU A N 1
ATOM 985 C CA . LEU A 1 133 ? 8.5 27.25 3.791 1 96.69 133 LEU A CA 1
ATOM 986 C C . LEU A 1 133 ? 9.859 27.422 3.117 1 96.69 133 LEU A C 1
ATOM 988 O O . LEU A 1 133 ? 10.281 26.547 2.344 1 96.69 133 LEU A O 1
ATOM 992 N N . GLU A 1 134 ? 10.547 28.469 3.396 1 96.75 134 GLU A N 1
ATOM 993 C CA . GLU A 1 134 ? 11.828 28.797 2.787 1 96.75 134 GLU A CA 1
ATOM 994 C C . GLU A 1 134 ? 12.867 27.719 3.07 1 96.75 134 GLU A C 1
ATOM 996 O O . GLU A 1 134 ? 13.797 27.531 2.281 1 96.75 134 GLU A O 1
ATOM 1001 N N . ASP A 1 135 ? 12.719 27.031 4.242 1 97.19 135 ASP A N 1
ATOM 1002 C CA . ASP A 1 135 ? 13.664 26 4.637 1 97.19 135 ASP A CA 1
ATOM 1003 C C . ASP A 1 135 ? 13.633 24.828 3.652 1 97.19 135 ASP A C 1
ATOM 1005 O O . ASP A 1 135 ? 14.555 24 3.627 1 97.19 135 ASP A O 1
ATOM 1009 N N . PHE A 1 136 ? 12.578 24.781 2.85 1 97.06 136 PHE A N 1
ATOM 1010 C CA . PHE A 1 136 ? 12.391 23.641 1.963 1 97.06 136 PHE A CA 1
ATOM 1011 C C . PHE A 1 136 ? 12.438 24.062 0.503 1 97.06 136 PHE A C 1
ATOM 1013 O O . PHE A 1 136 ? 12.211 23.25 -0.399 1 97.06 136 PHE A O 1
ATOM 1020 N N . ALA A 1 137 ? 12.664 25.297 0.193 1 94.38 137 ALA A N 1
ATOM 1021 C CA . ALA A 1 137 ? 12.555 25.891 -1.138 1 94.38 137 ALA A CA 1
ATOM 1022 C C . ALA A 1 137 ? 13.594 25.297 -2.088 1 94.38 137 ALA A C 1
ATOM 1024 O O . ALA A 1 137 ? 13.344 25.156 -3.287 1 94.38 137 ALA A O 1
ATOM 1025 N N . ASP A 1 138 ? 14.734 24.797 -1.633 1 95.38 138 ASP A N 1
ATOM 1026 C CA . ASP A 1 138 ? 15.82 24.359 -2.498 1 95.38 138 ASP A CA 1
ATOM 1027 C C . ASP A 1 138 ? 15.883 22.828 -2.572 1 95.38 138 ASP A C 1
ATOM 1029 O O . ASP A 1 138 ? 16.797 22.266 -3.184 1 95.38 138 ASP A O 1
ATOM 1033 N N . LEU A 1 139 ? 14.961 22.219 -1.94 1 97.25 139 LEU A N 1
ATOM 1034 C CA . LEU A 1 139 ? 14.969 20.75 -1.963 1 97.25 139 LEU A CA 1
ATOM 1035 C C . LEU A 1 139 ? 14.43 20.234 -3.291 1 97.25 139 LEU A C 1
ATOM 1037 O O . LEU A 1 139 ? 13.602 20.891 -3.934 1 97.25 139 LEU A O 1
ATOM 1041 N N . GLU A 1 140 ? 14.859 19.094 -3.666 1 97.31 140 GLU A N 1
ATOM 1042 C CA . GLU A 1 140 ? 14.461 18.5 -4.938 1 97.31 140 GLU A CA 1
ATOM 1043 C C . GLU A 1 140 ? 13.133 17.75 -4.805 1 97.31 140 GLU A C 1
ATOM 1045 O O . GLU A 1 140 ? 12.844 17.172 -3.762 1 97.31 140 GLU A O 1
ATOM 1050 N N . ASP A 1 141 ? 12.391 17.812 -5.934 1 97.5 141 ASP A N 1
ATOM 1051 C CA . ASP A 1 141 ? 11.18 17 -6.016 1 97.5 141 ASP A CA 1
ATOM 1052 C C . ASP A 1 141 ? 11.5 15.516 -5.914 1 97.5 141 ASP A C 1
ATOM 1054 O O . ASP A 1 141 ? 12.477 15.047 -6.504 1 97.5 141 ASP A O 1
ATOM 1058 N N . VAL A 1 142 ? 10.703 14.852 -5.176 1 97.62 142 VAL A N 1
ATOM 1059 C CA . VAL A 1 142 ? 10.969 13.438 -4.934 1 97.62 142 VAL A CA 1
ATOM 1060 C C . VAL A 1 142 ? 11.016 12.688 -6.262 1 97.62 142 VAL A C 1
ATOM 1062 O O . VAL A 1 142 ? 11.789 11.734 -6.418 1 97.62 142 VAL A O 1
ATOM 1065 N N . ARG A 1 143 ? 10.219 13.109 -7.273 1 95.88 143 ARG A N 1
ATOM 1066 C CA . ARG A 1 143 ? 10.18 12.438 -8.57 1 95.88 143 ARG A CA 1
ATOM 1067 C C . ARG A 1 143 ? 11.516 12.57 -9.297 1 95.88 143 ARG A C 1
ATOM 1069 O O . ARG A 1 143 ? 11.906 11.672 -10.047 1 95.88 143 ARG A O 1
ATOM 1076 N N . GLU A 1 144 ? 12.156 13.586 -9.039 1 95.75 144 GLU A N 1
ATOM 1077 C CA . GLU A 1 144 ? 13.445 13.844 -9.672 1 95.75 144 GLU A CA 1
ATOM 1078 C C . GLU A 1 144 ? 14.555 13.016 -9.016 1 95.75 144 GLU A C 1
ATOM 1080 O O . GLU A 1 144 ? 15.484 12.562 -9.695 1 95.75 144 GLU A O 1
ATOM 1085 N N . VAL A 1 145 ? 14.422 12.875 -7.723 1 93.38 145 VAL A N 1
ATOM 1086 C CA . VAL A 1 145 ? 15.445 12.148 -6.973 1 93.38 145 VAL A CA 1
ATOM 1087 C C . VAL A 1 145 ? 15.367 10.664 -7.309 1 93.38 145 VAL A C 1
ATOM 1089 O O . VAL A 1 145 ? 16.406 10 -7.465 1 93.38 145 VAL A O 1
ATOM 1092 N N . VAL A 1 146 ? 14.203 10.156 -7.395 1 89.69 146 VAL A N 1
ATOM 1093 C CA . VAL A 1 146 ? 14.008 8.727 -7.621 1 89.69 146 VAL A CA 1
ATOM 1094 C C . VAL A 1 146 ? 14.336 8.383 -9.07 1 89.69 146 VAL A C 1
ATOM 1096 O O . VAL A 1 146 ? 14.773 7.27 -9.367 1 89.69 146 VAL A O 1
ATOM 1099 N N . ALA A 1 147 ? 14.094 9.273 -10.055 1 84.81 147 ALA A N 1
ATOM 1100 C CA . ALA A 1 147 ? 14.375 9.047 -11.477 1 84.81 147 ALA A CA 1
ATOM 1101 C C . ALA A 1 147 ? 15.875 8.977 -11.734 1 84.81 147 ALA A C 1
ATOM 1103 O O . ALA A 1 147 ? 16.312 8.547 -12.805 1 84.81 147 ALA A O 1
ATOM 1104 N N . GLN A 1 148 ? 16.688 9.367 -10.867 1 76.25 148 GLN A N 1
ATOM 1105 C CA . GLN A 1 148 ? 18.141 9.375 -11.047 1 76.25 148 GLN A CA 1
ATOM 1106 C C . GLN A 1 148 ? 18.734 8.008 -10.727 1 76.25 148 GLN A C 1
ATOM 1108 O O . GLN A 1 148 ? 18.203 7.27 -9.891 1 76.25 148 GLN A O 1
ATOM 1113 N N . MET B 1 1 ? -6.184 -23.875 -8.719 1 97.75 1 MET B N 1
ATOM 1114 C CA . MET B 1 1 ? -5.426 -24.656 -7.738 1 97.75 1 MET B CA 1
ATOM 1115 C C . MET B 1 1 ? -5.211 -23.844 -6.457 1 97.75 1 MET B C 1
ATOM 1117 O O . MET B 1 1 ? -4.871 -22.672 -6.512 1 97.75 1 MET B O 1
ATOM 1121 N N . ASN B 1 2 ? -5.391 -24.562 -5.32 1 98.25 2 ASN B N 1
ATOM 1122 C CA . ASN B 1 2 ? -5.074 -23.906 -4.059 1 98.25 2 ASN B CA 1
ATOM 1123 C C . ASN B 1 2 ? -3.568 -23.719 -3.891 1 98.25 2 ASN B C 1
ATOM 1125 O O . ASN B 1 2 ? -2.783 -24.594 -4.246 1 98.25 2 ASN B O 1
ATOM 1129 N N . ALA B 1 3 ? -3.275 -22.562 -3.389 1 98.75 3 ALA B N 1
ATOM 1130 C CA . ALA B 1 3 ? -1.858 -22.25 -3.225 1 98.75 3 ALA B CA 1
ATOM 1131 C C . ALA B 1 3 ? -1.572 -21.719 -1.82 1 98.75 3 ALA B C 1
ATOM 1133 O O . ALA B 1 3 ? -2.473 -21.219 -1.144 1 98.75 3 ALA B O 1
ATOM 1134 N N . THR B 1 4 ? -0.361 -21.891 -1.371 1 98.25 4 THR B N 1
ATOM 1135 C CA . THR B 1 4 ? 0.155 -21.281 -0.15 1 98.25 4 THR B CA 1
ATOM 1136 C C . THR B 1 4 ? 1.441 -20.516 -0.431 1 98.25 4 THR B C 1
ATOM 1138 O O . THR B 1 4 ? 2.096 -20.734 -1.451 1 98.25 4 THR B O 1
ATOM 1141 N N . ILE B 1 5 ? 1.674 -19.578 0.402 1 98.44 5 ILE B N 1
ATOM 1142 C CA . ILE B 1 5 ? 2.947 -18.859 0.303 1 98.44 5 ILE B CA 1
ATOM 1143 C C . ILE B 1 5 ? 4.062 -19.734 0.88 1 98.44 5 ILE B C 1
ATOM 1145 O O . ILE B 1 5 ? 4.152 -19.922 2.096 1 98.44 5 ILE B O 1
ATOM 1149 N N . GLU B 1 6 ? 4.871 -20.203 -0.023 1 97.38 6 GLU B N 1
ATOM 1150 C CA . GLU B 1 6 ? 5.965 -21.062 0.415 1 97.38 6 GLU B CA 1
ATOM 1151 C C . GLU B 1 6 ? 7.094 -20.25 1.037 1 97.38 6 GLU B C 1
ATOM 1153 O O . GLU B 1 6 ? 7.637 -20.625 2.08 1 97.38 6 GLU B O 1
ATOM 1158 N N . ALA B 1 7 ? 7.438 -19.203 0.405 1 97.56 7 ALA B N 1
ATOM 1159 C CA . ALA B 1 7 ? 8.523 -18.344 0.887 1 97.56 7 ALA B CA 1
ATOM 1160 C C . ALA B 1 7 ? 8.547 -17.016 0.142 1 97.56 7 ALA B C 1
ATOM 1162 O O . ALA B 1 7 ? 7.93 -16.875 -0.918 1 97.56 7 ALA B O 1
ATOM 1163 N N . VAL B 1 8 ? 9.141 -16.078 0.754 1 98.62 8 VAL B N 1
ATOM 1164 C CA . VAL B 1 8 ? 9.516 -14.82 0.125 1 98.62 8 VAL B CA 1
ATOM 1165 C C . VAL B 1 8 ? 11.031 -14.633 0.204 1 98.62 8 VAL B C 1
ATOM 1167 O O . VAL B 1 8 ? 11.586 -14.469 1.293 1 98.62 8 VAL B O 1
ATOM 1170 N N . ARG B 1 9 ? 11.641 -14.695 -0.986 1 98.62 9 ARG B N 1
ATOM 1171 C CA . ARG B 1 9 ? 13.102 -14.742 -1.048 1 98.62 9 ARG B CA 1
ATOM 1172 C C . ARG B 1 9 ? 13.641 -13.656 -1.978 1 98.62 9 ARG B C 1
ATOM 1174 O O . ARG B 1 9 ? 12.875 -12.898 -2.57 1 98.62 9 ARG B O 1
ATOM 1181 N N . VAL B 1 10 ? 14.961 -13.555 -2.002 1 98.62 10 VAL B N 1
ATOM 1182 C CA . VAL B 1 10 ? 15.609 -12.586 -2.875 1 98.62 10 VAL B CA 1
ATOM 1183 C C . VAL B 1 10 ? 16.578 -13.305 -3.809 1 98.62 10 VAL B C 1
ATOM 1185 O O . VAL B 1 10 ? 17.5 -13.984 -3.352 1 98.62 10 VAL B O 1
ATOM 1188 N N . ALA B 1 11 ? 16.281 -13.141 -5.102 1 97.31 11 ALA B N 1
ATOM 1189 C CA . ALA B 1 11 ? 17.156 -13.727 -6.117 1 97.31 11 ALA B CA 1
ATOM 1190 C C . ALA B 1 11 ? 18.203 -12.719 -6.578 1 97.31 11 ALA B C 1
ATOM 1192 O O . ALA B 1 11 ? 17.922 -11.523 -6.691 1 97.31 11 ALA B O 1
ATOM 1193 N N . GLY B 1 12 ? 19.422 -13.188 -6.816 1 95.25 12 GLY B N 1
ATOM 1194 C CA . GLY B 1 12 ? 20.422 -12.383 -7.48 1 95.25 12 GLY B CA 1
ATOM 1195 C C . GLY B 1 12 ? 20.25 -12.344 -8.992 1 95.25 12 GLY B C 1
ATOM 1196 O O . GLY B 1 12 ? 20.078 -13.391 -9.625 1 95.25 12 GLY B O 1
ATOM 1197 N N . THR B 1 13 ? 20.047 -11.109 -9.562 1 94.25 13 THR B N 1
ATOM 1198 C CA . THR B 1 13 ? 19.984 -10.953 -11.016 1 94.25 13 THR B CA 1
ATOM 1199 C C . THR B 1 13 ? 21.109 -10.055 -11.516 1 94.25 13 THR B C 1
ATOM 1201 O O . THR B 1 13 ? 21.797 -9.406 -10.727 1 94.25 13 THR B O 1
ATOM 1204 N N . PRO B 1 14 ? 21.375 -10.047 -12.844 1 93.94 14 PRO B N 1
ATOM 1205 C CA . PRO B 1 14 ? 22.375 -9.133 -13.383 1 93.94 14 PRO B CA 1
ATOM 1206 C C . PRO B 1 14 ? 22.094 -7.672 -13.047 1 93.94 14 PRO B C 1
ATOM 1208 O O . PRO B 1 14 ? 23.031 -6.883 -12.883 1 93.94 14 PRO B O 1
ATOM 1211 N N . GLU B 1 15 ? 20.891 -7.309 -12.875 1 94.25 15 GLU B N 1
ATOM 1212 C CA . GLU B 1 15 ? 20.484 -5.934 -12.602 1 94.25 15 GLU B CA 1
ATOM 1213 C C . GLU B 1 15 ? 20.453 -5.656 -11.102 1 94.25 15 GLU B C 1
ATOM 1215 O O . GLU B 1 15 ? 20.234 -4.523 -10.68 1 94.25 15 GLU B O 1
ATOM 1220 N N . GLY B 1 16 ? 20.734 -6.684 -10.289 1 94.88 16 GLY B N 1
ATOM 1221 C CA . GLY B 1 16 ? 20.672 -6.555 -8.844 1 94.88 16 GLY B CA 1
ATOM 1222 C C . GLY B 1 16 ? 19.75 -7.562 -8.188 1 94.88 16 GLY B C 1
ATOM 1223 O O . GLY B 1 16 ? 19.203 -8.43 -8.859 1 94.88 16 GLY B O 1
ATOM 1224 N N . PRO B 1 17 ? 19.641 -7.445 -6.855 1 96.5 17 PRO B N 1
ATOM 1225 C CA . PRO B 1 17 ? 18.75 -8.352 -6.133 1 96.5 17 PRO B CA 1
ATOM 1226 C C . PRO B 1 17 ? 17.281 -8.109 -6.461 1 96.5 17 PRO B C 1
ATOM 1228 O O . PRO B 1 17 ? 16.859 -6.961 -6.598 1 96.5 17 PRO B O 1
ATOM 1231 N N . MET B 1 18 ? 16.578 -9.156 -6.672 1 97.31 18 MET B N 1
ATOM 1232 C CA . MET B 1 18 ? 15.164 -9.055 -6.98 1 97.31 18 MET B CA 1
ATOM 1233 C C . MET B 1 18 ? 14.352 -10.008 -6.109 1 97.31 18 MET B C 1
ATOM 1235 O O . MET B 1 18 ? 14.609 -11.219 -6.09 1 97.31 18 MET B O 1
ATOM 1239 N N . PRO B 1 19 ? 13.414 -9.508 -5.352 1 98.62 19 PRO B N 1
ATOM 1240 C CA . PRO B 1 19 ? 12.578 -10.375 -4.516 1 98.62 19 PRO B CA 1
ATOM 1241 C C . PRO B 1 19 ? 11.648 -11.266 -5.336 1 98.62 19 PRO B C 1
ATOM 1243 O O . PRO B 1 19 ? 11.25 -10.891 -6.445 1 98.62 19 PRO B O 1
ATOM 1246 N N . VAL B 1 20 ? 11.352 -12.391 -4.75 1 98.5 20 VAL B N 1
ATOM 1247 C CA . VAL B 1 20 ? 10.453 -13.352 -5.391 1 98.5 20 VAL B CA 1
ATOM 1248 C C . VAL B 1 20 ? 9.562 -14 -4.34 1 98.5 20 VAL B C 1
ATOM 1250 O O . VAL B 1 20 ? 10.031 -14.406 -3.275 1 98.5 20 VAL B O 1
ATOM 1253 N N . VAL B 1 21 ? 8.281 -13.977 -4.551 1 98.81 21 VAL B N 1
ATOM 1254 C CA . VAL B 1 21 ? 7.371 -14.781 -3.738 1 98.81 21 VAL B CA 1
ATOM 1255 C C . VAL B 1 21 ? 7.133 -16.125 -4.402 1 98.81 21 VAL B C 1
ATOM 1257 O O . VAL B 1 21 ? 6.91 -16.203 -5.613 1 98.81 21 VAL B O 1
ATOM 1260 N N . LEU B 1 22 ? 7.25 -17.203 -3.645 1 98.75 22 LEU B N 1
ATOM 1261 C CA . LEU B 1 22 ? 7.059 -18.562 -4.137 1 98.75 22 LEU B CA 1
ATOM 1262 C C . LEU B 1 22 ? 5.711 -19.125 -3.689 1 98.75 22 LEU B C 1
ATOM 1264 O O . LEU B 1 22 ? 5.473 -19.297 -2.492 1 98.75 22 LEU B O 1
ATOM 1268 N N . LEU B 1 23 ? 4.859 -19.359 -4.672 1 98.88 23 LEU B N 1
ATOM 1269 C CA . LEU B 1 23 ? 3.568 -19.984 -4.379 1 98.88 23 LEU B CA 1
ATOM 1270 C C . LEU B 1 23 ? 3.627 -21.484 -4.594 1 98.88 23 LEU B C 1
ATOM 1272 O O . LEU B 1 23 ? 4.082 -21.953 -5.641 1 98.88 23 LEU B O 1
ATOM 1276 N N . ASP B 1 24 ? 3.262 -22.172 -3.605 1 98.5 24 ASP B N 1
ATOM 1277 C CA . ASP B 1 24 ? 3.207 -23.625 -3.605 1 98.5 24 ASP B CA 1
ATOM 1278 C C . ASP B 1 24 ? 1.785 -24.125 -3.857 1 98.5 24 ASP B C 1
ATOM 1280 O O . ASP B 1 24 ? 0.882 -23.875 -3.059 1 98.5 24 ASP B O 1
ATOM 1284 N N . VAL B 1 25 ? 1.594 -24.906 -4.922 1 98.12 25 VAL B N 1
ATOM 1285 C CA . VAL B 1 25 ? 0.251 -25.375 -5.258 1 98.12 25 VAL B CA 1
ATOM 1286 C C . VAL B 1 25 ? 0.114 -26.859 -4.906 1 98.12 25 VAL B C 1
ATOM 1288 O O . VAL B 1 25 ? -0.8 -27.531 -5.387 1 98.12 25 VAL B O 1
ATOM 1291 N N . GLY B 1 26 ? 0.945 -27.344 -4.156 1 96.69 26 GLY B N 1
ATOM 1292 C CA . GLY B 1 26 ? 0.923 -28.734 -3.748 1 96.69 26 GLY B CA 1
ATOM 1293 C C . GLY B 1 26 ? 1.739 -29.641 -4.656 1 96.69 26 GLY B C 1
ATOM 1294 O O . GLY B 1 26 ? 1.728 -30.859 -4.5 1 96.69 26 GLY B O 1
ATOM 1295 N N . ASP B 1 27 ? 2.33 -29.078 -5.668 1 93.38 27 ASP B N 1
ATOM 1296 C CA . ASP B 1 27 ? 3.27 -29.812 -6.5 1 93.38 27 ASP B CA 1
ATOM 1297 C C . ASP B 1 27 ? 4.574 -30.094 -5.75 1 93.38 27 ASP B C 1
ATOM 1299 O O . ASP B 1 27 ? 5.121 -29.188 -5.105 1 93.38 27 ASP B O 1
ATOM 1303 N N . PRO B 1 28 ? 5.02 -31.312 -5.734 1 92.12 28 PRO B N 1
ATOM 1304 C CA . PRO B 1 28 ? 6.168 -31.656 -4.902 1 92.12 28 PRO B CA 1
ATOM 1305 C C . PRO B 1 28 ? 7.473 -31.047 -5.402 1 92.12 28 PRO B C 1
ATOM 1307 O O . PRO B 1 28 ? 8.406 -30.844 -4.621 1 92.12 28 PRO B O 1
ATOM 1310 N N . GLU B 1 29 ? 7.527 -30.719 -6.723 1 96.38 29 GLU B N 1
ATOM 1311 C CA . GLU B 1 29 ? 8.812 -30.328 -7.285 1 96.38 29 GLU B CA 1
ATOM 1312 C C . GLU B 1 29 ? 8.797 -28.859 -7.711 1 96.38 29 GLU B C 1
ATOM 1314 O O . GLU B 1 29 ? 9.836 -28.203 -7.695 1 96.38 29 GLU B O 1
ATOM 1319 N N . ASP B 1 30 ? 7.633 -28.422 -8.086 1 98.06 30 ASP B N 1
ATOM 1320 C CA . ASP B 1 30 ? 7.59 -27.109 -8.727 1 98.06 30 ASP B CA 1
ATOM 1321 C C . ASP B 1 30 ? 6.863 -26.094 -7.848 1 98.06 30 ASP B C 1
ATOM 1323 O O . ASP B 1 30 ? 6.035 -26.469 -7.012 1 98.06 30 ASP B O 1
ATOM 1327 N N . VAL B 1 31 ? 7.188 -24.844 -8.023 1 98.62 31 VAL B N 1
ATOM 1328 C CA . VAL B 1 31 ? 6.523 -23.688 -7.438 1 98.62 31 VAL B CA 1
ATOM 1329 C C . VAL B 1 31 ? 6.281 -22.625 -8.516 1 98.62 31 VAL B C 1
ATOM 1331 O O . VAL B 1 31 ? 6.801 -22.734 -9.633 1 98.62 31 VAL B O 1
ATOM 1334 N N . LEU B 1 32 ? 5.41 -21.734 -8.258 1 98.69 32 LEU B N 1
ATOM 1335 C CA . LEU B 1 32 ? 5.238 -20.562 -9.102 1 98.69 32 LEU B CA 1
ATOM 1336 C C . LEU B 1 32 ? 5.973 -19.359 -8.516 1 98.69 32 LEU B C 1
ATOM 1338 O O . LEU B 1 32 ? 5.562 -18.812 -7.488 1 98.69 32 LEU B O 1
ATOM 1342 N N . PRO B 1 33 ? 7.055 -18.953 -9.109 1 98.56 33 PRO B N 1
ATOM 1343 C CA . PRO B 1 33 ? 7.738 -17.734 -8.656 1 98.56 33 PRO B CA 1
ATOM 1344 C C . PRO B 1 33 ? 7.16 -16.469 -9.273 1 98.56 33 PRO B C 1
ATOM 1346 O O . PRO B 1 33 ? 6.945 -16.406 -10.484 1 98.56 33 PRO B O 1
ATOM 1349 N N . ILE B 1 34 ? 6.824 -15.547 -8.508 1 98.5 34 ILE B N 1
ATOM 1350 C CA . ILE B 1 34 ? 6.395 -14.234 -8.977 1 98.5 34 ILE B CA 1
ATOM 1351 C C . ILE B 1 34 ? 7.359 -13.164 -8.469 1 98.5 34 ILE B C 1
ATOM 1353 O O . ILE B 1 34 ? 7.434 -12.906 -7.27 1 98.5 34 ILE B O 1
ATOM 1357 N N . PHE B 1 35 ? 8.117 -12.586 -9.414 1 97.5 35 PHE B N 1
ATOM 1358 C CA . PHE B 1 35 ? 9.086 -11.555 -9.062 1 97.5 35 PHE B CA 1
ATOM 1359 C C . PHE B 1 35 ? 8.383 -10.227 -8.797 1 97.5 35 PHE B C 1
ATOM 1361 O O . PHE B 1 35 ? 7.516 -9.812 -9.57 1 97.5 35 PHE B O 1
ATOM 1368 N N . ILE B 1 36 ? 8.75 -9.609 -7.719 1 97.38 36 ILE B N 1
ATOM 1369 C CA . ILE B 1 36 ? 8.109 -8.375 -7.27 1 97.38 36 ILE B CA 1
ATOM 1370 C C . ILE B 1 36 ? 9.164 -7.418 -6.715 1 97.38 36 ILE B C 1
ATOM 1372 O O . ILE B 1 36 ? 10.359 -7.723 -6.73 1 97.38 36 ILE B O 1
ATOM 1376 N N . GLY B 1 37 ? 8.727 -6.254 -6.297 1 95.88 37 GLY B N 1
ATOM 1377 C CA . GLY B 1 37 ? 9.641 -5.305 -5.688 1 95.88 37 GLY B CA 1
ATOM 1378 C C . GLY B 1 37 ? 9.883 -5.566 -4.211 1 95.88 37 GLY B C 1
ATOM 1379 O O . GLY B 1 37 ? 9.133 -6.316 -3.582 1 95.88 37 GLY B O 1
ATOM 1380 N N . PHE B 1 38 ? 10.891 -4.895 -3.654 1 96.25 38 PHE B N 1
ATOM 1381 C CA . PHE B 1 38 ? 11.266 -5.102 -2.26 1 96.25 38 PHE B CA 1
ATOM 1382 C C . PHE B 1 38 ? 10.133 -4.684 -1.328 1 96.25 38 PHE B C 1
ATOM 1384 O O . PHE B 1 38 ? 9.836 -5.375 -0.352 1 96.25 38 PHE B O 1
ATOM 1391 N N . ASP B 1 39 ? 9.547 -3.57 -1.59 1 95 39 ASP B N 1
ATOM 1392 C CA . ASP B 1 39 ? 8.461 -3.111 -0.724 1 95 39 ASP B CA 1
ATOM 1393 C C . ASP B 1 39 ? 7.312 -4.113 -0.706 1 95 39 ASP B C 1
ATOM 1395 O O . ASP B 1 39 ? 6.746 -4.395 0.352 1 95 39 ASP B O 1
ATOM 1399 N N . GLU B 1 40 ? 6.984 -4.574 -1.859 1 97.5 40 GLU B N 1
ATOM 1400 C CA . GLU B 1 40 ? 5.922 -5.566 -1.987 1 97.5 40 GLU B CA 1
ATOM 1401 C C . GLU B 1 40 ? 6.27 -6.848 -1.232 1 97.5 40 GLU B C 1
ATOM 1403 O O . GLU B 1 40 ? 5.441 -7.383 -0.49 1 97.5 40 GLU B O 1
ATOM 1408 N N . ALA B 1 41 ? 7.461 -7.234 -1.44 1 98.25 41 ALA B N 1
ATOM 1409 C CA . ALA B 1 41 ? 7.934 -8.461 -0.804 1 98.25 41 ALA B CA 1
ATOM 1410 C C . ALA B 1 41 ? 7.887 -8.344 0.717 1 98.25 41 ALA B C 1
ATOM 1412 O O . ALA B 1 41 ? 7.43 -9.258 1.403 1 98.25 41 ALA B O 1
ATOM 1413 N N . MET B 1 42 ? 8.328 -7.242 1.197 1 95.38 42 MET B N 1
ATOM 1414 C CA . MET B 1 42 ? 8.312 -7.016 2.641 1 95.38 42 MET B CA 1
ATOM 1415 C C . MET B 1 42 ? 6.879 -6.977 3.168 1 95.38 42 MET B C 1
ATOM 1417 O O . MET B 1 42 ? 6.605 -7.449 4.27 1 95.38 42 MET B O 1
ATOM 1421 N N . SER B 1 43 ? 6.031 -6.418 2.453 1 96.12 43 SER B N 1
ATOM 1422 C CA . SER B 1 43 ? 4.633 -6.375 2.867 1 96.12 43 SER B CA 1
ATOM 1423 C C . SER B 1 43 ? 4.051 -7.777 2.992 1 96.12 43 SER B C 1
ATOM 1425 O O . SER B 1 43 ? 3.336 -8.078 3.951 1 96.12 43 SER B O 1
ATOM 1427 N N . ILE B 1 44 ? 4.34 -8.578 2.018 1 97.94 44 ILE B N 1
ATOM 1428 C CA . ILE B 1 44 ? 3.865 -9.961 2.059 1 97.94 44 ILE B CA 1
ATOM 1429 C C . ILE B 1 44 ? 4.477 -10.68 3.258 1 97.94 44 ILE B C 1
ATOM 1431 O O . ILE B 1 44 ? 3.771 -11.352 4.016 1 97.94 44 ILE B O 1
ATOM 1435 N N . ALA B 1 45 ? 5.77 -10.531 3.432 1 96.69 45 ALA B N 1
ATOM 1436 C CA . ALA B 1 45 ? 6.469 -11.188 4.535 1 96.69 45 ALA B CA 1
ATOM 1437 C C . ALA B 1 45 ? 5.883 -10.766 5.879 1 96.69 45 ALA B C 1
ATOM 1439 O O . ALA B 1 45 ? 5.684 -11.602 6.762 1 96.69 45 ALA B O 1
ATOM 1440 N N . ARG B 1 46 ? 5.555 -9.531 6.074 1 94.31 46 ARG B N 1
ATOM 1441 C CA . ARG B 1 46 ? 4.953 -9.031 7.309 1 94.31 46 ARG B CA 1
ATOM 1442 C C . ARG B 1 46 ? 3.592 -9.672 7.551 1 94.31 46 ARG B C 1
ATOM 1444 O O . ARG B 1 46 ? 3.234 -9.969 8.688 1 94.31 46 ARG B O 1
ATOM 1451 N N . GLY B 1 47 ? 2.865 -9.758 6.492 1 95.94 47 GLY B N 1
ATOM 1452 C CA . GLY B 1 47 ? 1.569 -10.414 6.605 1 95.94 47 GLY B CA 1
ATOM 1453 C C . GLY B 1 47 ? 1.665 -11.859 7.059 1 95.94 47 GLY B C 1
ATOM 1454 O O . GLY B 1 47 ? 0.847 -12.32 7.855 1 95.94 47 GLY B O 1
ATOM 1455 N N . VAL B 1 48 ? 2.617 -12.516 6.555 1 95.5 48 VAL B N 1
ATOM 1456 C CA . VAL B 1 48 ? 2.828 -13.922 6.891 1 95.5 48 VAL B CA 1
ATOM 1457 C C . VAL B 1 48 ? 3.184 -14.055 8.375 1 95.5 48 VAL B C 1
ATOM 1459 O O . VAL B 1 48 ? 2.721 -14.969 9.047 1 95.5 48 VAL B O 1
ATOM 1462 N N . ASP B 1 49 ? 3.947 -13.109 8.844 1 91.44 49 ASP B N 1
ATOM 1463 C CA . ASP B 1 49 ? 4.418 -13.125 10.227 1 91.44 49 ASP B CA 1
ATOM 1464 C C . ASP B 1 49 ? 3.311 -12.703 11.195 1 91.44 49 ASP B C 1
ATOM 1466 O O . ASP B 1 49 ? 3.438 -12.875 12.406 1 91.44 49 ASP B O 1
ATOM 1470 N N . ALA B 1 50 ? 2.232 -12.211 10.633 1 78.94 50 ALA B N 1
ATOM 1471 C CA . ALA B 1 50 ? 1.153 -11.672 11.461 1 78.94 50 ALA B CA 1
ATOM 1472 C C . ALA B 1 50 ? 1.682 -10.648 12.453 1 78.94 50 ALA B C 1
ATOM 1474 O O . ALA B 1 50 ? 1.281 -10.641 13.617 1 78.94 50 ALA B O 1
ATOM 1475 N N . THR B 1 51 ? 2.66 -10.023 12.055 1 67.62 51 THR B N 1
ATOM 1476 C CA . THR B 1 51 ? 3.273 -9.039 12.938 1 67.62 51 THR B CA 1
ATOM 1477 C C . THR B 1 51 ? 2.561 -7.691 12.82 1 67.62 51 THR B C 1
ATOM 1479 O O . THR B 1 51 ? 2.402 -7.16 11.719 1 67.62 51 THR B O 1
ATOM 1482 N N . THR B 1 52 ? 1.43 -7.473 13.508 1 64.75 52 THR B N 1
ATOM 1483 C CA . THR B 1 52 ? 0.83 -6.145 13.492 1 64.75 52 THR B CA 1
ATOM 1484 C C . THR B 1 52 ? 1.273 -5.336 14.711 1 64.75 52 THR B C 1
ATOM 1486 O O . THR B 1 52 ? 0.912 -5.664 15.844 1 64.75 52 THR B O 1
ATOM 1489 N N . ILE B 1 53 ? 2.512 -4.668 14.508 1 65.06 53 ILE B N 1
ATOM 1490 C CA . ILE B 1 53 ? 2.906 -3.895 15.68 1 65.06 53 ILE B CA 1
ATOM 1491 C C . ILE B 1 53 ? 2.785 -2.402 15.375 1 65.06 53 ILE B C 1
ATOM 1493 O O . ILE B 1 53 ? 3.338 -1.918 14.383 1 65.06 53 ILE B O 1
ATOM 1497 N N . GLY B 1 54 ? 1.67 -1.756 16.062 1 78 54 GLY B N 1
ATOM 1498 C CA . GLY B 1 54 ? 1.593 -0.306 15.977 1 78 54 GLY B CA 1
ATOM 1499 C C . GLY B 1 54 ? 0.521 0.185 15.023 1 78 54 GLY B C 1
ATOM 1500 O O . GLY B 1 54 ? -0.531 -0.443 14.891 1 78 54 GLY B O 1
ATOM 1501 N N . ARG B 1 55 ? 0.845 1.316 14.391 1 86.25 55 ARG B N 1
ATOM 1502 C CA . ARG B 1 55 ? -0.098 1.913 13.445 1 86.25 55 ARG B CA 1
ATOM 1503 C C . ARG B 1 55 ? -0.187 1.091 12.164 1 86.25 55 ARG B C 1
ATOM 1505 O O . ARG B 1 55 ? 0.805 0.504 11.727 1 86.25 55 ARG B O 1
ATOM 1512 N N . PRO B 1 56 ? -1.376 1.013 11.609 1 92.06 56 PRO B N 1
ATOM 1513 C CA . PRO B 1 56 ? -1.591 0.164 10.438 1 92.06 56 PRO B CA 1
ATOM 1514 C C . PRO B 1 56 ? -0.719 0.567 9.25 1 92.06 56 PRO B C 1
ATOM 1516 O O . PRO B 1 56 ? -0.592 1.757 8.945 1 92.06 56 PRO B O 1
ATOM 1519 N N . LEU B 1 57 ? -0.122 -0.433 8.672 1 94.5 57 LEU B N 1
ATOM 1520 C CA . LEU B 1 57 ? 0.508 -0.214 7.375 1 94.5 57 LEU B CA 1
ATOM 1521 C C . LEU B 1 57 ? -0.527 -0.24 6.258 1 94.5 57 LEU B C 1
ATOM 1523 O O . LEU B 1 57 ? -1.721 -0.41 6.512 1 94.5 57 LEU B O 1
ATOM 1527 N N . THR B 1 58 ? -0.102 -0.05 5.129 1 96.56 58 THR B N 1
ATOM 1528 C CA . THR B 1 58 ? -0.993 0.228 4.008 1 96.56 58 THR B CA 1
ATOM 1529 C C . THR B 1 58 ? -2.014 -0.894 3.836 1 96.56 58 THR B C 1
ATOM 1531 O O . THR B 1 58 ? -3.211 -0.635 3.693 1 96.56 58 THR B O 1
ATOM 1534 N N . HIS B 1 59 ? -1.528 -2.139 3.863 1 97.25 59 HIS B N 1
ATOM 1535 C CA . HIS B 1 59 ? -2.455 -3.244 3.648 1 97.25 59 HIS B CA 1
ATOM 1536 C C . HIS B 1 59 ? -3.314 -3.49 4.883 1 97.25 59 HIS B C 1
ATOM 1538 O O . HIS B 1 59 ? -4.441 -3.979 4.773 1 97.25 59 HIS B O 1
ATOM 1544 N N . ASP B 1 60 ? -2.793 -3.174 6.051 1 96.56 60 ASP B N 1
ATOM 1545 C CA . ASP B 1 60 ? -3.625 -3.211 7.246 1 96.56 60 ASP B CA 1
ATOM 1546 C C . ASP B 1 60 ? -4.773 -2.209 7.152 1 96.56 60 ASP B C 1
ATOM 1548 O O . ASP B 1 60 ? -5.918 -2.535 7.48 1 96.56 60 ASP B O 1
ATOM 1552 N N . LEU B 1 61 ? -4.391 -1.028 6.723 1 96.81 61 LEU B N 1
ATOM 1553 C CA . LEU B 1 61 ? -5.414 -0.009 6.523 1 96.81 61 LEU B CA 1
ATOM 1554 C C . LEU B 1 61 ? -6.473 -0.489 5.531 1 96.81 61 LEU B C 1
ATOM 1556 O O . LEU B 1 61 ? -7.668 -0.31 5.762 1 96.81 61 LEU B O 1
ATOM 1560 N N . THR B 1 62 ? -6.02 -1.044 4.438 1 97.88 62 THR B N 1
ATOM 1561 C CA . THR B 1 62 ? -6.945 -1.559 3.434 1 97.88 62 THR B CA 1
ATOM 1562 C C . THR B 1 62 ? -7.922 -2.553 4.055 1 97.88 62 THR B C 1
ATOM 1564 O O . THR B 1 62 ? -9.125 -2.477 3.818 1 97.88 62 THR B O 1
ATOM 1567 N N . LEU B 1 63 ? -7.422 -3.449 4.883 1 97.25 63 LEU B N 1
ATOM 1568 C CA . LEU B 1 63 ? -8.273 -4.453 5.512 1 97.25 63 LEU B CA 1
ATOM 1569 C C . LEU B 1 63 ? -9.219 -3.809 6.52 1 97.25 63 LEU B C 1
ATOM 1571 O O . LEU B 1 63 ? -10.375 -4.223 6.652 1 97.25 63 LEU B O 1
ATOM 1575 N N . ASP B 1 64 ? -8.719 -2.832 7.258 1 96 64 ASP B N 1
ATOM 1576 C CA . ASP B 1 64 ? -9.594 -2.094 8.164 1 96 64 ASP B CA 1
ATOM 1577 C C . ASP B 1 64 ? -10.766 -1.47 7.406 1 96 64 ASP B C 1
ATOM 1579 O O . ASP B 1 64 ? -11.906 -1.513 7.871 1 96 64 ASP B O 1
ATOM 1583 N N . ILE B 1 65 ? -10.477 -0.904 6.273 1 96.75 65 ILE B N 1
ATOM 1584 C CA . ILE B 1 65 ? -11.492 -0.26 5.449 1 96.75 65 ILE B CA 1
ATOM 1585 C C . ILE B 1 65 ? -12.5 -1.3 4.973 1 96.75 65 ILE B C 1
ATOM 1587 O O . ILE B 1 65 ? -13.711 -1.078 5.051 1 96.75 65 ILE B O 1
ATOM 1591 N N . VAL B 1 66 ? -12.008 -2.379 4.488 1 96.69 66 VAL B N 1
ATOM 1592 C CA . VAL B 1 66 ? -12.867 -3.457 4.016 1 96.69 66 VAL B CA 1
ATOM 1593 C C . VAL B 1 66 ? -13.836 -3.865 5.117 1 96.69 66 VAL B C 1
ATOM 1595 O O . VAL B 1 66 ? -15.047 -3.969 4.887 1 96.69 66 VAL B O 1
ATOM 1598 N N . GLU B 1 67 ? -13.266 -4.055 6.273 1 94.94 67 GLU B N 1
ATOM 1599 C CA . GLU B 1 67 ? -14.078 -4.488 7.406 1 94.94 67 GLU B CA 1
ATOM 1600 C C . GLU B 1 67 ? -15.117 -3.434 7.781 1 94.94 67 GLU B C 1
ATOM 1602 O O . GLU B 1 67 ? -16.281 -3.756 7.984 1 94.94 67 GLU B O 1
ATOM 1607 N N . GLU B 1 68 ? -14.727 -2.219 7.852 1 93.62 68 GLU B N 1
ATOM 1608 C CA . GLU B 1 68 ? -15.617 -1.127 8.234 1 93.62 68 GLU B CA 1
ATOM 1609 C C . GLU B 1 68 ? -16.766 -0.974 7.234 1 93.62 68 GLU B C 1
ATOM 1611 O O . GLU B 1 68 ? -17.859 -0.571 7.605 1 93.62 68 GLU B O 1
ATOM 1616 N N . LEU B 1 69 ? -16.484 -1.316 6.039 1 94.12 69 LEU B N 1
ATOM 1617 C CA . LEU B 1 69 ? -17.5 -1.151 4.992 1 94.12 69 LEU B CA 1
ATOM 1618 C C . LEU B 1 69 ? -18.328 -2.42 4.832 1 94.12 69 LEU B C 1
ATOM 1620 O O . LEU B 1 69 ? -19.156 -2.51 3.93 1 94.12 69 LEU B O 1
ATOM 1624 N N . GLY B 1 70 ? -18 -3.383 5.676 1 92.94 70 GLY B N 1
ATOM 1625 C CA . GLY B 1 70 ? -18.812 -4.582 5.746 1 92.94 70 GLY B CA 1
ATOM 1626 C C . GLY B 1 70 ? -18.391 -5.656 4.762 1 92.94 70 GLY B C 1
ATOM 1627 O O . GLY B 1 70 ? -19.172 -6.551 4.438 1 92.94 70 GLY B O 1
ATOM 1628 N N . GLY B 1 71 ? -17.172 -5.539 4.289 1 95.44 71 GLY B N 1
ATOM 1629 C CA . GLY B 1 71 ? -16.672 -6.543 3.365 1 95.44 71 GLY B CA 1
ATOM 1630 C C . GLY B 1 71 ? -15.695 -7.512 4.008 1 95.44 71 GLY B C 1
ATOM 1631 O O . GLY B 1 71 ? -15.414 -7.422 5.207 1 95.44 71 GLY B O 1
ATOM 1632 N N . ARG B 1 72 ? -15.258 -8.445 3.195 1 97.25 72 ARG B N 1
ATOM 1633 C CA . ARG B 1 72 ? -14.219 -9.406 3.572 1 97.25 72 ARG B CA 1
ATOM 1634 C C . ARG B 1 72 ? -13.469 -9.906 2.346 1 97.25 72 ARG B C 1
ATOM 1636 O O . ARG B 1 72 ? -14.07 -10.164 1.302 1 97.25 72 ARG B O 1
ATOM 1643 N N . VAL B 1 73 ? -12.195 -10.047 2.568 1 98.31 73 VAL B N 1
ATOM 1644 C CA . VAL B 1 73 ? -11.43 -10.703 1.512 1 98.31 73 VAL B CA 1
ATOM 1645 C C . VAL B 1 73 ? -11.781 -12.188 1.469 1 98.31 73 VAL B C 1
ATOM 1647 O O . VAL B 1 73 ? -11.562 -12.914 2.445 1 98.31 73 VAL B O 1
ATOM 1650 N N . ASP B 1 74 ? -12.266 -12.586 0.397 1 98.06 74 ASP B N 1
ATOM 1651 C CA . ASP B 1 74 ? -12.672 -13.984 0.254 1 98.06 74 ASP B CA 1
ATOM 1652 C C . ASP B 1 74 ? -11.523 -14.836 -0.266 1 98.06 74 ASP B C 1
ATOM 1654 O O . ASP B 1 74 ? -11.141 -15.828 0.366 1 98.06 74 ASP B O 1
ATOM 1658 N N . ARG B 1 75 ? -11.023 -14.422 -1.406 1 98.5 75 ARG B N 1
ATOM 1659 C CA . ARG B 1 75 ? -9.898 -15.148 -1.985 1 98.5 75 ARG B CA 1
ATOM 1660 C C . ARG B 1 75 ? -9.172 -14.305 -3.023 1 98.5 75 ARG B C 1
ATOM 1662 O O . ARG B 1 75 ? -9.711 -13.312 -3.514 1 98.5 75 ARG B O 1
ATOM 1669 N N . VAL B 1 76 ? -7.992 -14.75 -3.291 1 98.75 76 VAL B N 1
ATOM 1670 C CA . VAL B 1 76 ? -7.133 -14.203 -4.332 1 98.75 76 VAL B CA 1
ATOM 1671 C C . VAL B 1 76 ? -6.914 -15.242 -5.426 1 98.75 76 VAL B C 1
ATOM 1673 O O . VAL B 1 76 ? -6.633 -16.406 -5.133 1 98.75 76 VAL B O 1
ATOM 1676 N N . VAL B 1 77 ? -7.043 -14.812 -6.637 1 98.69 77 VAL B N 1
ATOM 1677 C CA . VAL B 1 77 ? -6.824 -15.734 -7.742 1 98.69 77 VAL B CA 1
ATOM 1678 C C . VAL B 1 77 ? -5.797 -15.156 -8.711 1 98.69 77 VAL B C 1
ATOM 1680 O O . VAL B 1 77 ? -6.016 -14.086 -9.289 1 98.69 77 VAL B O 1
ATOM 1683 N N . VAL B 1 78 ? -4.656 -15.836 -8.781 1 98.75 78 VAL B N 1
ATOM 1684 C CA . VAL B 1 78 ? -3.752 -15.523 -9.891 1 98.75 78 VAL B CA 1
ATOM 1685 C C . VAL B 1 78 ? -4.27 -16.156 -11.172 1 98.75 78 VAL B C 1
ATOM 1687 O O . VAL B 1 78 ? -4.086 -17.359 -11.398 1 98.75 78 VAL B O 1
ATOM 1690 N N . SER B 1 79 ? -4.785 -15.289 -12.047 1 97.5 79 SER B N 1
ATOM 1691 C CA . SER B 1 79 ? -5.703 -15.836 -13.047 1 97.5 79 SER B CA 1
ATOM 1692 C C . SER B 1 79 ? -5.078 -15.805 -14.438 1 97.5 79 SER B C 1
ATOM 1694 O O . SER B 1 79 ? -5.547 -16.5 -15.352 1 97.5 79 SER B O 1
ATOM 1696 N N . ASP B 1 80 ? -4.062 -14.938 -14.586 1 96.88 80 ASP B N 1
ATOM 1697 C CA . ASP B 1 80 ? -3.504 -14.789 -15.93 1 96.88 80 ASP B CA 1
ATOM 1698 C C . ASP B 1 80 ? -2.039 -14.352 -15.867 1 96.88 80 ASP B C 1
ATOM 1700 O O . ASP B 1 80 ? -1.55 -13.945 -14.812 1 96.88 80 ASP B O 1
ATOM 1704 N N . VAL B 1 81 ? -1.366 -14.57 -16.984 1 96.75 81 VAL B N 1
ATOM 1705 C CA . VAL B 1 81 ? -0.002 -14.094 -17.172 1 96.75 81 VAL B CA 1
ATOM 1706 C C . VAL B 1 81 ? 0.193 -13.648 -18.625 1 96.75 81 VAL B C 1
ATOM 1708 O O . VAL B 1 81 ? -0.166 -14.375 -19.562 1 96.75 81 VAL B O 1
ATOM 1711 N N . ARG B 1 82 ? 0.618 -12.375 -18.734 1 93 82 ARG B N 1
ATOM 1712 C CA . ARG B 1 82 ? 0.864 -11.789 -20.047 1 93 82 ARG B CA 1
ATOM 1713 C C . ARG B 1 82 ? 2.281 -11.234 -20.141 1 93 82 ARG B C 1
ATOM 1715 O O . ARG B 1 82 ? 2.627 -10.273 -19.438 1 93 82 ARG B O 1
ATOM 1722 N N . ASP B 1 83 ? 3.057 -11.805 -21.047 1 91.56 83 ASP B N 1
ATOM 1723 C CA . ASP B 1 83 ? 4.43 -11.352 -21.25 1 91.56 83 ASP B CA 1
ATOM 1724 C C . ASP B 1 83 ? 5.176 -11.258 -19.922 1 91.56 83 ASP B C 1
ATOM 1726 O O . ASP B 1 83 ? 5.812 -10.242 -19.625 1 91.56 83 ASP B O 1
ATOM 1730 N N . GLY B 1 84 ? 4.934 -12.258 -19.094 1 90.31 84 GLY B N 1
ATOM 1731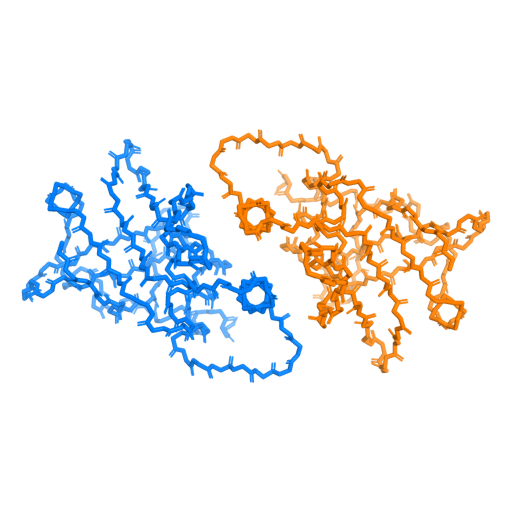 C CA . GLY B 1 84 ? 5.664 -12.359 -17.828 1 90.31 84 GLY B CA 1
ATOM 1732 C C . GLY B 1 84 ? 5.031 -11.57 -16.703 1 90.31 84 GLY B C 1
ATOM 1733 O O . GLY B 1 84 ? 5.52 -11.586 -15.578 1 90.31 84 GLY B O 1
ATOM 1734 N N . THR B 1 85 ? 3.967 -10.883 -17.047 1 92.88 85 THR B N 1
ATOM 1735 C CA . THR B 1 85 ? 3.271 -10.109 -16.031 1 92.88 85 THR B CA 1
ATOM 1736 C C . THR B 1 85 ? 2.061 -10.875 -15.492 1 92.88 85 THR B C 1
ATOM 1738 O O . THR B 1 85 ? 1.146 -11.203 -16.25 1 92.88 85 THR B O 1
ATOM 1741 N N . TYR B 1 86 ? 2.082 -11.164 -14.25 1 96.88 86 TYR B N 1
ATOM 1742 C CA . TYR B 1 86 ? 0.99 -11.914 -13.641 1 96.88 86 TYR B CA 1
ATOM 1743 C C . TYR B 1 86 ? -0.154 -10.992 -13.242 1 96.88 86 TYR B C 1
ATOM 1745 O O . TYR B 1 86 ? 0.076 -9.875 -12.773 1 96.88 86 TYR B O 1
ATOM 1753 N N . ILE B 1 87 ? -1.32 -11.555 -13.422 1 95.56 87 ILE B N 1
ATOM 1754 C CA . ILE B 1 87 ? -2.541 -10.82 -13.102 1 95.56 87 ILE B CA 1
ATOM 1755 C C . ILE B 1 87 ? -3.303 -11.547 -11.992 1 95.56 87 ILE B C 1
ATOM 1757 O O . ILE B 1 87 ? -3.424 -12.773 -12.016 1 95.56 87 ILE B O 1
ATOM 1761 N N . ALA B 1 88 ? -3.74 -10.75 -11.094 1 97.25 88 ALA B N 1
ATOM 1762 C CA . ALA B 1 88 ? -4.539 -11.336 -10.023 1 97.25 88 ALA B CA 1
ATOM 1763 C C . ALA B 1 88 ? -5.867 -10.602 -9.867 1 97.25 88 ALA B C 1
ATOM 1765 O O . ALA B 1 88 ? -5.98 -9.422 -10.211 1 97.25 88 ALA B O 1
ATOM 1766 N N . ASP B 1 89 ? -6.793 -11.391 -9.383 1 96.69 89 ASP B N 1
ATOM 1767 C CA . ASP B 1 89 ? -8.102 -10.875 -8.992 1 96.69 89 ASP B CA 1
ATOM 1768 C C . ASP B 1 89 ? -8.312 -11.008 -7.484 1 96.69 89 ASP B C 1
ATOM 1770 O O . ASP B 1 89 ? -7.98 -12.039 -6.895 1 96.69 89 ASP B O 1
ATOM 1774 N N . LEU B 1 90 ? -8.781 -9.945 -6.941 1 98.38 90 LEU B N 1
ATOM 1775 C CA . LEU B 1 90 ? -9.188 -9.969 -5.539 1 98.38 90 LEU B CA 1
ATOM 1776 C C . LEU B 1 90 ? -10.688 -10.172 -5.406 1 98.38 90 LEU B C 1
ATOM 1778 O O . LEU B 1 90 ? -11.477 -9.406 -5.965 1 98.38 90 LEU B O 1
ATOM 1782 N N . HIS B 1 91 ? -11.055 -11.203 -4.805 1 98.38 91 HIS B N 1
ATOM 1783 C CA . HIS B 1 91 ? -12.461 -11.492 -4.551 1 98.38 91 HIS B CA 1
ATOM 1784 C C . HIS B 1 91 ? -12.875 -11.031 -3.156 1 98.38 91 HIS B C 1
ATOM 1786 O O . HIS B 1 91 ? -12.273 -11.445 -2.16 1 98.38 91 HIS B O 1
ATOM 1792 N N . LEU B 1 92 ? -13.898 -10.188 -3.139 1 97.81 92 LEU B N 1
ATOM 1793 C CA . LEU B 1 92 ? -14.414 -9.664 -1.882 1 97.81 92 LEU B CA 1
ATOM 1794 C C . LEU B 1 92 ? -15.859 -10.109 -1.658 1 97.81 92 LEU B C 1
ATOM 1796 O O . LEU B 1 92 ? -16.656 -10.133 -2.596 1 97.81 92 LEU B O 1
ATOM 1800 N N . ASN B 1 93 ? -16.094 -10.523 -0.479 1 96.38 93 ASN B N 1
ATOM 1801 C CA . ASN B 1 93 ? -17.484 -10.641 -0.043 1 96.38 93 ASN B CA 1
ATOM 1802 C C . ASN B 1 93 ? -18.031 -9.312 0.474 1 96.38 93 ASN B C 1
ATOM 1804 O O . ASN B 1 93 ? -17.375 -8.633 1.267 1 96.38 93 ASN B O 1
ATOM 1808 N N . THR B 1 94 ? -19.156 -8.938 -0.021 1 90.19 94 THR B N 1
ATOM 1809 C CA . THR B 1 94 ? -19.844 -7.742 0.451 1 90.19 94 THR B CA 1
ATOM 1810 C C . THR B 1 94 ? -21.219 -8.086 0.998 1 90.19 94 THR B C 1
ATOM 1812 O O . THR B 1 94 ? -21.719 -9.195 0.787 1 90.19 94 THR B O 1
ATOM 1815 N N . PRO B 1 95 ? -21.828 -7.176 1.739 1 81.88 95 PRO B N 1
ATOM 1816 C CA . PRO B 1 95 ? -23.188 -7.445 2.221 1 81.88 95 PRO B CA 1
ATOM 1817 C C . PRO B 1 95 ? -24.172 -7.691 1.085 1 81.88 95 PRO B C 1
ATOM 1819 O O . PRO B 1 95 ? -25.188 -8.375 1.278 1 81.88 95 PRO B O 1
ATOM 1822 N N . ARG B 1 96 ? -23.922 -7.156 -0.038 1 84.56 96 ARG B N 1
ATOM 1823 C CA . ARG B 1 96 ? -24.859 -7.254 -1.152 1 84.56 96 ARG B CA 1
ATOM 1824 C C . ARG B 1 96 ? -24.5 -8.43 -2.061 1 84.56 96 ARG B C 1
ATOM 1826 O O . ARG B 1 96 ? -25.344 -9.297 -2.316 1 84.56 96 ARG B O 1
ATOM 1833 N N . GLU B 1 97 ? -23.312 -8.43 -2.623 1 89.88 97 GLU B N 1
ATOM 1834 C CA . GLU B 1 97 ? -22.859 -9.461 -3.549 1 89.88 97 GLU B CA 1
ATOM 1835 C C . GLU B 1 97 ? -21.344 -9.602 -3.51 1 89.88 97 GLU B C 1
ATOM 1837 O O . GLU B 1 97 ? -20.641 -8.75 -2.957 1 89.88 97 GLU B O 1
ATOM 1842 N N . ASP B 1 98 ? -20.891 -10.68 -4.074 1 94.38 98 ASP B N 1
ATOM 1843 C CA . ASP B 1 98 ? -19.453 -10.859 -4.266 1 94.38 98 ASP B CA 1
ATOM 1844 C C . ASP B 1 98 ? -18.938 -9.984 -5.41 1 94.38 98 ASP B C 1
ATOM 1846 O O . ASP B 1 98 ? -19.609 -9.836 -6.434 1 94.38 98 ASP B O 1
ATOM 1850 N N . VAL B 1 99 ? -17.828 -9.414 -5.094 1 95.88 99 VAL B N 1
ATOM 1851 C CA . VAL B 1 99 ? -17.25 -8.586 -6.148 1 95.88 99 VAL B CA 1
ATOM 1852 C C . VAL B 1 99 ? -15.828 -9.031 -6.441 1 95.88 99 VAL B C 1
ATOM 1854 O O . VAL B 1 99 ? -15.148 -9.578 -5.57 1 95.88 99 VAL B O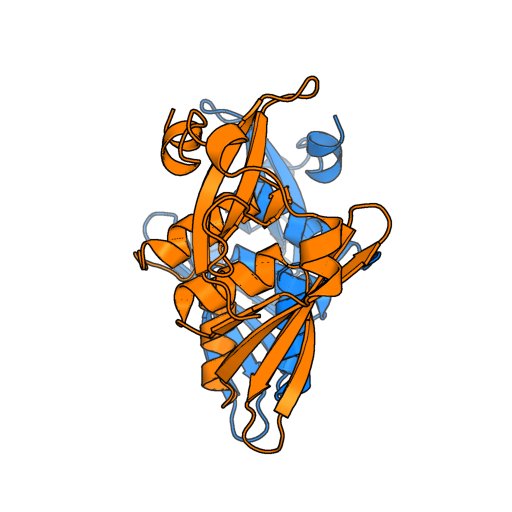 1
ATOM 1857 N N . VAL B 1 100 ? -15.453 -8.82 -7.715 1 97.38 100 VAL B N 1
ATOM 1858 C CA . VAL B 1 100 ? -14.094 -9.117 -8.172 1 97.38 100 VAL B CA 1
ATOM 1859 C C . VAL B 1 100 ? -13.391 -7.824 -8.586 1 97.38 100 VAL B C 1
ATOM 1861 O O . VAL B 1 100 ? -13.93 -7.039 -9.367 1 97.38 100 VAL B O 1
ATOM 1864 N N . ILE B 1 101 ? -12.227 -7.648 -8.016 1 96.44 101 ILE B N 1
ATOM 1865 C CA . ILE B 1 101 ? -11.484 -6.418 -8.266 1 96.44 101 ILE B CA 1
ATOM 1866 C C . ILE B 1 101 ? -10.133 -6.75 -8.883 1 96.44 101 ILE B C 1
ATOM 1868 O O . ILE B 1 101 ? -9.43 -7.648 -8.414 1 96.44 101 ILE B O 1
ATOM 1872 N N . ASP B 1 102 ? -9.828 -6.027 -9.945 1 94.81 102 ASP B N 1
ATOM 1873 C CA . ASP B 1 102 ? -8.492 -6.145 -10.516 1 94.81 102 ASP B CA 1
ATOM 1874 C C . ASP B 1 102 ? -7.426 -5.66 -9.539 1 94.81 102 ASP B C 1
ATOM 1876 O O . ASP B 1 102 ? -7.555 -4.578 -8.961 1 94.81 102 ASP B O 1
ATOM 1880 N N . ALA B 1 103 ? -6.438 -6.477 -9.266 1 96.25 103 ALA B N 1
ATOM 1881 C CA . ALA B 1 103 ? -5.371 -6.137 -8.32 1 96.25 103 ALA B CA 1
ATOM 1882 C C . ALA B 1 103 ? -4.047 -6.762 -8.742 1 96.25 103 ALA B C 1
ATOM 1884 O O . ALA B 1 103 ? -4.027 -7.809 -9.398 1 96.25 103 ALA B O 1
ATOM 1885 N N . ARG B 1 104 ? -2.934 -6.117 -8.461 1 96.75 104 ARG B N 1
ATOM 1886 C CA . ARG B 1 104 ? -1.64 -6.762 -8.648 1 96.75 104 ARG B CA 1
ATOM 1887 C C . ARG B 1 104 ? -1.507 -7.992 -7.762 1 96.75 104 ARG B C 1
ATOM 1889 O O . ARG B 1 104 ? -2.059 -8.031 -6.66 1 96.75 104 ARG B O 1
ATOM 1896 N N . PRO B 1 105 ? -0.806 -8.945 -8.242 1 97.94 105 PRO B N 1
ATOM 1897 C CA . PRO B 1 105 ? -0.612 -10.141 -7.418 1 97.94 105 PRO B CA 1
ATOM 1898 C C . PRO B 1 105 ? -0.011 -9.828 -6.051 1 97.94 105 PRO B C 1
ATOM 1900 O O . PRO B 1 105 ? -0.451 -10.375 -5.035 1 97.94 105 PRO B O 1
ATOM 1903 N N . SER B 1 106 ? 0.95 -8.914 -6.035 1 98.19 106 SER B N 1
ATOM 1904 C CA . SER B 1 106 ? 1.625 -8.609 -4.777 1 98.19 106 SER B CA 1
ATOM 1905 C C . SER B 1 106 ? 0.649 -8.055 -3.746 1 98.19 106 SER B C 1
ATOM 1907 O O . SER B 1 106 ? 0.653 -8.477 -2.588 1 98.19 106 SER B O 1
ATOM 1909 N N . ASP B 1 107 ? -0.216 -7.176 -4.129 1 98.12 107 ASP B N 1
ATOM 1910 C CA . ASP B 1 107 ? -1.201 -6.602 -3.217 1 98.12 107 ASP B CA 1
ATOM 1911 C C . ASP B 1 107 ? -2.195 -7.66 -2.744 1 98.12 107 ASP B C 1
ATOM 1913 O O . ASP B 1 107 ? -2.533 -7.719 -1.561 1 98.12 107 ASP B O 1
ATOM 1917 N N . SER B 1 108 ? -2.637 -8.43 -3.678 1 98.56 108 SER B N 1
ATOM 1918 C CA . SER B 1 108 ? -3.607 -9.469 -3.355 1 98.56 108 SER B CA 1
ATOM 1919 C C . SER B 1 108 ? -3.027 -10.484 -2.375 1 98.56 108 SER B C 1
ATOM 1921 O O . SER B 1 108 ? -3.676 -10.844 -1.391 1 98.56 108 SER B O 1
ATOM 1923 N N . ILE B 1 109 ? -1.873 -10.883 -2.645 1 98.81 109 ILE B N 1
ATOM 1924 C CA . ILE B 1 109 ? -1.22 -11.883 -1.808 1 98.81 109 ILE B CA 1
ATOM 1925 C C . ILE B 1 109 ? -0.934 -11.297 -0.428 1 98.81 109 ILE B C 1
ATOM 1927 O O . ILE B 1 109 ? -1.049 -11.992 0.585 1 98.81 109 ILE B O 1
ATOM 1931 N N . ALA B 1 110 ? -0.57 -10 -0.399 1 98.38 110 ALA B N 1
ATOM 1932 C CA . ALA B 1 110 ? -0.338 -9.328 0.877 1 98.38 110 ALA B CA 1
ATOM 1933 C C . ALA B 1 110 ? -1.604 -9.32 1.729 1 98.38 110 ALA B C 1
ATOM 1935 O O . ALA B 1 110 ? -1.545 -9.531 2.941 1 98.38 110 ALA B O 1
ATOM 1936 N N . LEU B 1 111 ? -2.711 -9.062 1.125 1 98.31 111 LEU B N 1
ATOM 1937 C CA . LEU B 1 111 ? -3.98 -9.055 1.845 1 98.31 111 LEU B CA 1
ATOM 1938 C C . LEU B 1 111 ? -4.336 -10.461 2.322 1 98.31 111 LEU B C 1
ATOM 1940 O O . LEU B 1 111 ? -4.766 -10.641 3.465 1 98.31 111 LEU B O 1
ATOM 1944 N N . ALA B 1 112 ? -4.117 -11.438 1.47 1 98.44 112 ALA B N 1
ATOM 1945 C CA . ALA B 1 112 ? -4.398 -12.82 1.834 1 98.44 112 ALA B CA 1
ATOM 1946 C C . ALA B 1 112 ? -3.514 -13.273 2.992 1 98.44 112 ALA B C 1
ATOM 1948 O O . ALA B 1 112 ? -3.977 -13.969 3.9 1 98.44 112 ALA B O 1
ATOM 1949 N N . ALA B 1 113 ? -2.309 -12.867 2.957 1 97.75 113 ALA B N 1
ATOM 1950 C CA . ALA B 1 113 ? -1.354 -13.258 3.99 1 97.75 113 ALA B CA 1
ATOM 1951 C C . ALA B 1 113 ? -1.796 -12.758 5.363 1 97.75 113 ALA B C 1
ATOM 1953 O O . ALA B 1 113 ? -1.494 -13.383 6.383 1 97.75 113 ALA B O 1
ATOM 1954 N N . ARG B 1 114 ? -2.541 -11.656 5.406 1 96.44 114 ARG B N 1
ATOM 1955 C CA . ARG B 1 114 ? -2.955 -11.031 6.656 1 96.44 114 ARG B CA 1
ATOM 1956 C C . ARG B 1 114 ? -4.266 -11.625 7.156 1 96.44 114 ARG B C 1
ATOM 1958 O O . ARG B 1 114 ? -4.566 -11.562 8.352 1 96.44 114 ARG B O 1
ATOM 1965 N N . THR B 1 115 ? -5.035 -12.188 6.258 1 96.69 115 THR B N 1
ATOM 1966 C CA . THR B 1 115 ? -6.402 -12.555 6.617 1 96.69 115 THR B CA 1
ATOM 1967 C C . THR B 1 115 ? -6.57 -14.07 6.629 1 96.69 115 THR B C 1
ATOM 1969 O O . THR B 1 115 ? -7.555 -14.586 7.16 1 96.69 115 THR B O 1
ATOM 1972 N N . GLY B 1 116 ? -5.695 -14.727 5.961 1 95.94 116 GLY B N 1
ATOM 1973 C CA . GLY B 1 116 ? -5.855 -16.156 5.793 1 95.94 116 GLY B CA 1
ATOM 1974 C C . GLY B 1 116 ? -6.77 -16.531 4.641 1 95.94 116 GLY B C 1
ATOM 1975 O O . GLY B 1 116 ? -7.172 -17.688 4.504 1 95.94 116 GLY B O 1
ATOM 1976 N N . ALA B 1 117 ? -7.121 -15.547 3.898 1 98 117 ALA B N 1
ATOM 1977 C CA . ALA B 1 117 ? -7.922 -15.82 2.705 1 98 117 ALA B CA 1
ATOM 1978 C C . ALA B 1 117 ? -7.191 -16.766 1.763 1 98 117 ALA B C 1
ATOM 1980 O O . ALA B 1 117 ? -5.961 -16.781 1.706 1 98 117 ALA B O 1
ATOM 1981 N N . SER B 1 118 ? -7.973 -17.5 1.023 1 98.44 118 SER B N 1
ATOM 1982 C CA . SER B 1 118 ? -7.391 -18.484 0.131 1 98.44 118 SER B CA 1
ATOM 1983 C C . SER B 1 118 ? -6.684 -17.828 -1.048 1 98.44 118 SER B C 1
ATOM 1985 O O . SER B 1 118 ? -7.09 -16.766 -1.502 1 98.44 118 SER B O 1
ATOM 1987 N N . ILE B 1 119 ? -5.602 -18.469 -1.422 1 98.88 119 ILE B N 1
ATOM 1988 C CA . ILE B 1 119 ? -4.898 -18.109 -2.648 1 98.88 119 ILE B CA 1
ATOM 1989 C C . ILE B 1 119 ? -5.051 -19.219 -3.678 1 98.88 119 ILE B C 1
ATOM 1991 O O . ILE B 1 119 ? -4.836 -20.391 -3.367 1 98.88 119 ILE B O 1
ATOM 1995 N N . GLU B 1 120 ? -5.43 -18.797 -4.852 1 98.88 120 GLU B N 1
ATOM 1996 C CA . GLU B 1 120 ? -5.578 -19.766 -5.945 1 98.88 120 GLU B CA 1
ATOM 1997 C C . GLU B 1 120 ? -4.75 -19.344 -7.156 1 98.88 120 GLU B C 1
ATOM 1999 O O . GLU B 1 120 ? -4.543 -18.156 -7.395 1 98.88 120 GLU B O 1
ATOM 2004 N N . VAL B 1 121 ? -4.312 -20.359 -7.871 1 98.81 121 VAL B N 1
ATOM 2005 C CA . VAL B 1 121 ? -3.588 -20.156 -9.125 1 98.81 121 VAL B CA 1
ATOM 2006 C C . VAL B 1 121 ? -4.25 -20.969 -10.234 1 98.81 121 VAL B C 1
ATOM 2008 O O . VAL B 1 121 ? -4.523 -22.156 -10.078 1 98.81 121 VAL B O 1
ATOM 2011 N N . SER B 1 122 ? -4.508 -20.219 -11.312 1 98.31 122 SER B N 1
ATOM 2012 C CA . SER B 1 122 ? -5.043 -20.984 -12.438 1 98.31 122 SER B CA 1
ATOM 2013 C C . SER B 1 122 ? -4.043 -22.016 -12.93 1 98.31 122 SER B C 1
ATOM 2015 O O . SER B 1 122 ? -2.834 -21.781 -12.914 1 98.31 122 SER B O 1
ATOM 2017 N N . GLU B 1 123 ? -4.598 -23.141 -13.43 1 97.75 123 GLU B N 1
ATOM 2018 C CA . GLU B 1 123 ? -3.734 -24.188 -13.945 1 97.75 123 GLU B CA 1
ATOM 2019 C C . GLU B 1 123 ? -2.865 -23.688 -15.094 1 97.75 123 GLU B C 1
ATOM 2021 O O . GLU B 1 123 ? -1.677 -24 -15.164 1 97.75 123 GLU B O 1
ATOM 2026 N N . ALA B 1 124 ? -3.465 -22.938 -15.945 1 97.81 124 ALA B N 1
ATOM 2027 C CA . ALA B 1 124 ? -2.746 -22.391 -17.094 1 97.81 124 ALA B CA 1
ATOM 2028 C C . ALA B 1 124 ? -1.593 -21.5 -16.641 1 97.81 124 ALA B C 1
ATOM 2030 O O . ALA B 1 124 ? -0.497 -21.562 -17.203 1 97.81 124 ALA B O 1
ATOM 2031 N N . VAL B 1 125 ? -1.815 -20.703 -15.641 1 98.62 125 VAL B N 1
ATOM 2032 C CA . VAL B 1 125 ? -0.792 -19.797 -15.125 1 98.62 125 VAL B CA 1
ATOM 2033 C C . VAL B 1 125 ? 0.341 -20.609 -14.5 1 98.62 125 VAL B C 1
ATOM 2035 O O . VAL B 1 125 ? 1.519 -20.328 -14.734 1 98.62 125 VAL B O 1
ATOM 2038 N N . PHE B 1 126 ? -0.019 -21.625 -13.742 1 98.44 126 PHE B N 1
ATOM 2039 C CA . PHE B 1 126 ? 0.995 -22.453 -13.109 1 98.44 126 PHE B CA 1
ATOM 2040 C C . PHE B 1 126 ? 1.844 -23.172 -14.148 1 98.44 126 PHE B C 1
ATOM 2042 O O . PHE B 1 126 ? 3.072 -23.188 -14.055 1 98.44 126 PHE B O 1
ATOM 2049 N N . ASP B 1 127 ? 1.171 -23.688 -15.117 1 97.25 127 ASP B N 1
ATOM 2050 C CA . ASP B 1 127 ? 1.862 -24.438 -16.156 1 97.25 127 ASP B CA 1
ATOM 2051 C C . ASP B 1 127 ? 2.838 -23.547 -16.922 1 97.25 127 ASP B C 1
ATOM 2053 O O . ASP B 1 127 ? 3.91 -24 -17.328 1 97.25 127 ASP B O 1
ATOM 2057 N N . ASP B 1 128 ? 2.447 -22.391 -17.047 1 97.38 128 ASP B N 1
ATOM 2058 C CA . ASP B 1 128 ? 3.256 -21.453 -17.828 1 97.38 128 ASP B CA 1
ATOM 2059 C C . ASP B 1 128 ? 4.445 -20.938 -17 1 97.38 128 ASP B C 1
ATOM 2061 O O . ASP B 1 128 ? 5.512 -20.672 -17.562 1 97.38 128 ASP B O 1
ATOM 2065 N N . GLY B 1 129 ? 4.258 -20.844 -15.703 1 97.56 129 GLY B N 1
ATOM 2066 C CA . GLY B 1 129 ? 5.242 -20.109 -14.938 1 97.56 129 GLY B CA 1
ATOM 2067 C C . GLY B 1 129 ? 5.977 -20.953 -13.922 1 97.56 129 GLY B C 1
ATOM 2068 O O . GLY B 1 129 ? 6.898 -20.484 -13.258 1 97.56 129 GLY B O 1
ATOM 2069 N N . ARG B 1 130 ? 5.672 -22.25 -13.773 1 98 130 ARG B N 1
ATOM 2070 C CA . ARG B 1 130 ? 6.262 -23.078 -12.727 1 98 130 ARG B CA 1
ATOM 2071 C C . ARG B 1 130 ? 7.766 -23.234 -12.93 1 98 130 ARG B C 1
ATOM 2073 O O . ARG B 1 130 ? 8.242 -23.234 -14.07 1 98 130 ARG B O 1
ATOM 2080 N N . ARG B 1 131 ? 8.477 -23.266 -11.875 1 98.19 131 ARG B N 1
ATOM 2081 C CA . ARG B 1 131 ? 9.914 -23.531 -11.82 1 98.19 131 ARG B CA 1
ATOM 2082 C C . ARG B 1 131 ? 10.234 -24.531 -10.711 1 98.19 131 ARG B C 1
ATOM 2084 O O . ARG B 1 131 ? 9.461 -24.688 -9.766 1 98.19 131 ARG B O 1
ATOM 2091 N N . ALA B 1 132 ? 11.406 -25.125 -10.859 1 98.19 132 ALA B N 1
ATOM 2092 C CA . ALA B 1 132 ? 11.82 -26.094 -9.844 1 98.19 132 ALA B CA 1
ATOM 2093 C C . ALA B 1 132 ? 12.078 -25.422 -8.508 1 98.19 132 ALA B C 1
ATOM 2095 O O . ALA B 1 132 ? 12.789 -24.406 -8.438 1 98.19 132 ALA B O 1
ATOM 2096 N N . LEU B 1 133 ? 11.477 -25.969 -7.41 1 96.69 133 LEU B N 1
ATOM 2097 C CA . LEU B 1 133 ? 11.664 -25.438 -6.062 1 96.69 133 LEU B CA 1
ATOM 2098 C C . LEU B 1 133 ? 13.148 -25.375 -5.703 1 96.69 133 LEU B C 1
ATOM 2100 O O . LEU B 1 133 ? 13.586 -24.453 -5.023 1 96.69 133 LEU B O 1
ATOM 2104 N N . GLU B 1 134 ? 13.914 -26.297 -6.145 1 96.69 134 GLU B N 1
ATOM 2105 C CA . GLU B 1 134 ? 15.336 -26.422 -5.832 1 96.69 134 GLU B CA 1
ATOM 2106 C C . GLU B 1 134 ? 16.109 -25.188 -6.316 1 96.69 134 GLU B C 1
ATOM 2108 O O . GLU B 1 134 ? 17.141 -24.828 -5.742 1 96.69 134 GLU B O 1
ATOM 2113 N N . ASP B 1 135 ? 15.602 -24.562 -7.406 1 97.19 135 ASP B N 1
ATOM 2114 C CA . ASP B 1 135 ? 16.25 -23.375 -7.977 1 97.19 135 ASP B CA 1
ATOM 2115 C C . ASP B 1 135 ? 16.25 -22.219 -6.984 1 97.19 135 ASP B C 1
ATOM 2117 O O . ASP B 1 135 ? 17.016 -21.266 -7.145 1 97.19 135 ASP B O 1
ATOM 2121 N N . PHE B 1 136 ? 15.398 -22.328 -5.977 1 97.06 136 PHE B N 1
ATOM 2122 C CA . PHE B 1 136 ? 15.227 -21.203 -5.051 1 97.06 136 PHE B CA 1
ATOM 2123 C C . PHE B 1 136 ? 15.656 -21.609 -3.643 1 97.06 136 PHE B C 1
ATOM 2125 O O . PHE B 1 136 ? 15.508 -20.828 -2.699 1 97.06 136 PHE B O 1
ATOM 2132 N N . ALA B 1 137 ? 16.141 -22.781 -3.408 1 94.25 137 ALA B N 1
ATOM 2133 C CA . ALA B 1 137 ? 16.422 -23.375 -2.098 1 94.25 137 ALA B CA 1
ATOM 2134 C C . ALA B 1 137 ? 17.531 -22.609 -1.386 1 94.25 137 ALA B C 1
ATOM 2136 O O . ALA B 1 137 ? 17.531 -22.484 -0.158 1 94.25 137 ALA B O 1
ATOM 2137 N N . ASP B 1 138 ? 18.453 -21.938 -2.07 1 95.44 138 ASP B N 1
ATOM 2138 C CA . ASP B 1 138 ? 19.625 -21.312 -1.454 1 95.44 138 ASP B CA 1
ATOM 2139 C C . ASP B 1 138 ? 19.453 -19.797 -1.364 1 95.44 138 ASP B C 1
ATOM 2141 O O . ASP B 1 138 ? 20.375 -19.094 -0.948 1 95.44 138 ASP B O 1
ATOM 2145 N N . LEU B 1 139 ? 18.344 -19.344 -1.779 1 97.25 139 LEU B N 1
ATOM 2146 C CA . LEU B 1 139 ? 18.109 -17.906 -1.729 1 97.25 139 LEU B CA 1
ATOM 2147 C C . LEU B 1 139 ? 17.812 -17.453 -0.305 1 97.25 139 LEU B C 1
ATOM 2149 O O . LEU B 1 139 ? 17.25 -18.219 0.488 1 97.25 139 LEU B O 1
ATOM 2153 N N . GLU B 1 140 ? 18.141 -16.25 -0.003 1 97.38 140 GLU B N 1
ATOM 2154 C CA . GLU B 1 140 ? 17.938 -15.711 1.336 1 97.38 140 GLU B CA 1
ATOM 2155 C C . GLU B 1 140 ? 16.516 -15.188 1.513 1 97.38 140 GLU B C 1
ATOM 2157 O O . GLU B 1 140 ? 15.914 -14.672 0.567 1 97.38 140 GLU B O 1
ATOM 2162 N N . ASP B 1 141 ? 16.047 -15.344 2.771 1 97.5 141 ASP B N 1
ATOM 2163 C CA . ASP B 1 141 ? 14.766 -14.734 3.135 1 97.5 141 ASP B CA 1
ATOM 2164 C C . ASP B 1 141 ? 14.82 -13.219 2.99 1 97.5 141 ASP B C 1
ATOM 2166 O O . ASP B 1 141 ? 15.812 -12.586 3.367 1 97.5 141 ASP B O 1
ATOM 2170 N N . VAL B 1 142 ? 13.789 -12.703 2.453 1 97.62 142 VAL B N 1
ATOM 2171 C CA . VAL B 1 142 ? 13.766 -11.266 2.186 1 97.62 142 VAL B CA 1
ATOM 2172 C C . VAL B 1 142 ? 13.984 -10.492 3.486 1 97.62 142 VAL B C 1
ATOM 2174 O O . VAL B 1 142 ? 14.609 -9.43 3.486 1 97.62 142 VAL B O 1
ATOM 2177 N N . ARG B 1 143 ? 13.508 -11.016 4.652 1 95.88 143 ARG B N 1
ATOM 2178 C CA . ARG B 1 143 ? 13.648 -10.344 5.941 1 95.88 143 ARG B CA 1
ATOM 2179 C C . ARG B 1 143 ? 15.109 -10.25 6.352 1 95.88 143 ARG B C 1
ATOM 2181 O O . ARG B 1 143 ? 15.508 -9.289 7.012 1 95.88 143 ARG B O 1
ATOM 2188 N N . GLU B 1 144 ? 15.828 -11.156 5.934 1 95.75 144 GLU B N 1
ATOM 2189 C CA . GLU B 1 144 ? 17.25 -11.195 6.258 1 95.75 144 GLU B CA 1
ATOM 2190 C C . GLU B 1 144 ? 18.047 -10.211 5.398 1 95.75 144 GLU B C 1
ATOM 2192 O O . GLU B 1 144 ? 19.016 -9.609 5.863 1 95.75 144 GLU B O 1
ATOM 2197 N N . VAL B 1 145 ? 17.609 -10.117 4.168 1 93.25 145 VAL B N 1
ATOM 2198 C CA . VAL B 1 145 ? 18.312 -9.25 3.232 1 93.25 145 VAL B CA 1
ATOM 2199 C C . VAL B 1 145 ? 18.078 -7.789 3.602 1 93.25 145 VAL B C 1
ATOM 2201 O O . VAL B 1 145 ? 19 -6.969 3.535 1 93.25 145 VAL B O 1
ATOM 2204 N N . VAL B 1 146 ? 16.875 -7.48 3.932 1 89.56 146 VAL B N 1
ATOM 2205 C CA . VAL B 1 146 ? 16.516 -6.098 4.219 1 89.56 146 VAL B CA 1
ATOM 2206 C C . VAL B 1 146 ? 17.094 -5.68 5.566 1 89.56 146 VAL B C 1
ATOM 2208 O O . VAL B 1 146 ? 17.406 -4.504 5.777 1 89.56 146 VAL B O 1
ATOM 2211 N N . ALA B 1 147 ? 17.203 -6.551 6.586 1 84.69 147 ALA B N 1
ATOM 2212 C CA . ALA B 1 147 ? 17.75 -6.258 7.91 1 84.69 147 ALA B CA 1
ATOM 2213 C C . ALA B 1 147 ? 19.25 -5.949 7.832 1 84.69 147 ALA B C 1
ATOM 2215 O O . ALA B 1 147 ? 19.828 -5.449 8.797 1 84.69 147 ALA B O 1
ATOM 2216 N N . GLN B 1 148 ? 19.922 -6.223 6.797 1 75.06 148 GLN B N 1
ATOM 2217 C CA . GLN B 1 148 ? 21.344 -5.992 6.648 1 75.06 148 GLN B CA 1
ATOM 2218 C C . GLN B 1 148 ? 21.641 -4.555 6.23 1 75.06 148 GLN B C 1
ATOM 2220 O O . GLN B 1 148 ? 20.812 -3.928 5.547 1 75.06 148 GLN B O 1
#

Radius of gyration: 20.12 Å; Cα contacts (8 Å, |Δi|>4): 615; chains: 2; bounding box: 48×64×41 Å

Secondary structure (DSSP, 8-state):
-EEEEEEEEEEEETTEEEEEEEEE-S-SSEEEEEE--HHHHHHHHHHHHT---SS--HHHHHHHHHHHTT-EEEEEEEEEEETTEEEEEEEEE-SS-EEEEEE-HHHHHHHHHHHT-EEEE-HHHHHHH-EEGGGGTTPEEHHHHHT-/-EEEEEEEEEEEETTEEEEEEEEE-S-SSEEEEEE--HHHHHHHHHHHHT---SS--HHHHHHHHHHHTT-EEEEEEEEEEETTEEEEEEEEE-SS-EEEEEE-HHHHHHHHHHHT-EEEE-HHHHHHH-EEGGGGTTPEEHHHHHT-

Organism: NCBI:txid1604004

Solvent-accessible surface area (backbone atoms only — not comparable to full-atom values): 15713 Å² total; per-residue (Å²): 76,62,37,43,82,69,46,50,27,36,42,84,46,97,93,40,78,39,26,30,38,30,34,32,56,79,53,92,56,39,24,34,65,45,76,48,49,63,70,47,46,50,47,30,52,40,18,65,64,65,63,80,79,79,76,48,50,71,65,51,36,41,50,52,50,36,47,74,54,52,32,42,75,51,34,27,35,37,65,40,67,56,96,87,42,64,38,20,36,33,31,32,41,42,85,86,53,75,45,78,39,77,32,40,44,58,59,36,50,22,48,25,40,62,69,67,29,49,37,31,35,32,65,69,39,42,71,72,49,49,40,58,44,73,82,53,66,83,46,46,47,42,71,60,61,67,75,100,77,61,36,44,81,68,47,51,26,37,43,83,46,98,92,40,77,38,25,30,40,30,35,33,57,80,51,92,56,40,24,34,66,46,77,49,51,63,69,48,46,50,47,28,51,39,17,64,65,63,63,80,79,79,76,46,50,72,64,51,37,44,50,51,50,36,47,74,54,52,33,42,75,51,34,26,35,38,65,40,66,55,97,87,42,65,37,18,36,33,30,32,40,40,86,85,52,77,43,79,39,77,32,39,44,59,57,37,50,23,48,24,40,63,68,68,28,48,35,31,33,32,66,70,37,41,71,70,47,48,40,59,44,75,82,54,66,84,47,48,48,42,71,60,61,68,75,100